Protein AF-F8B5E3-F1 (afdb_monomer)

Solvent-accessible surface area (backbone atoms only — not comparable to full-atom values): 13734 Å² total; per-residue (Å²)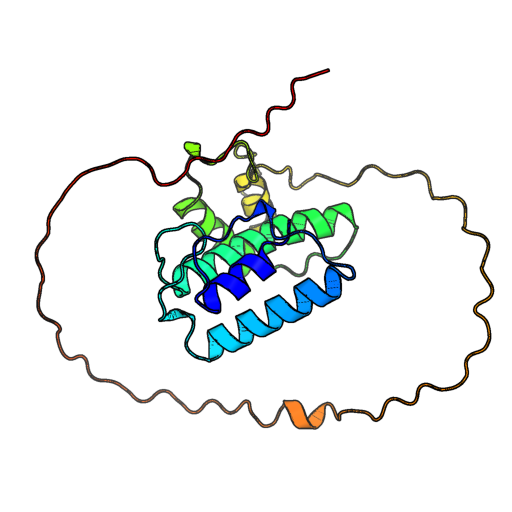: 105,37,64,56,54,50,51,35,42,12,74,71,69,46,65,81,64,60,68,83,76,31,54,70,60,100,49,50,67,62,54,46,53,52,25,50,53,49,44,54,50,38,49,76,73,53,38,43,80,39,76,28,22,66,80,61,67,71,38,54,19,47,58,52,57,53,51,50,50,36,54,47,55,53,54,46,46,54,52,19,53,65,69,73,46,84,75,92,74,48,56,64,58,24,42,50,28,35,59,51,44,68,74,69,63,49,79,91,61,45,76,63,101,27,33,66,72,38,91,66,67,94,84,53,54,38,51,41,48,29,35,6,59,43,29,39,68,68,85,66,68,58,78,86,68,75,78,73,76,79,73,78,82,74,78,80,78,77,96,78,88,85,84,82,83,80,80,66,82,75,72,76,67,74,85,70,84,78,75,83,86,80,90,80,82,91,75,88,80,84,90,79,82,92,82,82,90,85,88,90,83,89,80,80,77,85,77,78,81,91,78,79,133

pLDDT: mean 73.2, std 27.06, range [24.95, 97.94]

Mean predicted aligned error: 15.05 Å

InterPro domains:
  IPR024344 Mycothiol-dependent maleylpyruvate isomerase, metal-binding domain [PF11716] (14-79)
  IPR034660 DinB/YfiT-like putative metalloenzymes [G3DSA:1.20.120.450] (7-84)
  IPR034660 DinB/YfiT-like putative metalloenzymes [SSF109854] (24-86)

Radius of gyration: 22.53 Å; Cα contacts (8 Å, |Δi|>4): 169; chains: 1; bounding box: 73×65×47 Å

Secondary structure (DSSP, 8-state):
--HHHHHHHHHTT--S--GGG----S-HHHHHHHHHHHHHHHIIIIITSSEE-SSSS-EEHHHHHHHHHHHHHHHHHHHHHHHT------HHHHHHHHHHHHHH--GGG-SSSS-S-----TTS-HHHHHHHHTT--TT-----PPPPP--------------PPPPPTTTTSTT---PPPPPPPP-PPPP----------S--PPP------

Structure (mmCIF, N/CA/C/O backbone):
data_AF-F8B5E3-F1
#
_entry.id   AF-F8B5E3-F1
#
loop_
_atom_site.group_PDB
_atom_site.id
_atom_site.type_symbol
_atom_site.label_atom_id
_atom_site.label_alt_id
_atom_site.label_comp_id
_atom_site.label_asym_id
_atom_site.label_entity_id
_atom_site.label_seq_id
_atom_site.pdbx_PDB_ins_code
_atom_site.Cartn_x
_atom_site.Cartn_y
_atom_site.Cartn_z
_atom_site.occupancy
_atom_site.B_iso_or_equiv
_atom_site.auth_seq_id
_atom_site.auth_comp_id
_atom_site.auth_asym_id
_atom_site.auth_atom_id
_atom_site.pdbx_PDB_model_num
ATOM 1 N N . MET A 1 1 ? -3.359 10.384 -8.441 1.00 61.16 1 MET A N 1
ATOM 2 C CA . MET A 1 1 ? -2.082 9.746 -8.803 1.00 61.16 1 MET A CA 1
ATOM 3 C C . MET A 1 1 ? -2.228 8.234 -8.639 1.00 61.16 1 MET A C 1
ATOM 5 O O . MET A 1 1 ? -2.858 7.818 -7.679 1.00 61.16 1 MET A O 1
ATOM 9 N N . SER A 1 2 ? -1.728 7.426 -9.575 1.00 83.25 2 SER A N 1
ATOM 10 C CA . SER A 1 2 ? -1.944 5.979 -9.670 1.00 83.25 2 SER A CA 1
ATOM 11 C C . SER A 1 2 ? -0.611 5.229 -9.588 1.00 83.25 2 SER A C 1
ATOM 13 O O . SER A 1 2 ? -0.025 4.859 -10.608 1.00 83.25 2 SER A O 1
ATOM 15 N N . TRP A 1 3 ? -0.158 4.968 -8.361 1.00 86.25 3 TRP A N 1
ATOM 16 C CA . TRP A 1 3 ? 1.103 4.273 -8.076 1.00 86.25 3 TRP A CA 1
ATOM 17 C C . TRP A 1 3 ? 1.205 2.882 -8.707 1.00 86.25 3 TRP A C 1
ATOM 19 O O . TRP A 1 3 ? 2.248 2.536 -9.247 1.00 86.25 3 TRP A O 1
ATOM 29 N N . VAL A 1 4 ? 0.120 2.102 -8.721 1.00 90.69 4 VAL A N 1
ATOM 30 C CA . VAL A 1 4 ? 0.116 0.754 -9.324 1.00 90.69 4 VAL A CA 1
ATOM 31 C C . VAL A 1 4 ? 0.520 0.771 -10.800 1.00 90.69 4 VAL A C 1
ATOM 33 O O . VAL A 1 4 ? 1.305 -0.063 -11.238 1.00 90.69 4 VAL A O 1
ATOM 36 N N . ARG A 1 5 ? 0.056 1.773 -11.554 1.00 92.06 5 ARG A N 1
ATOM 37 C CA . ARG A 1 5 ? 0.395 1.935 -12.972 1.00 92.06 5 ARG A CA 1
ATOM 38 C C . ARG A 1 5 ? 1.828 2.411 -13.166 1.00 92.06 5 ARG A C 1
ATOM 40 O O . ARG A 1 5 ? 2.442 2.056 -14.164 1.00 92.06 5 ARG A O 1
ATOM 47 N N . LEU A 1 6 ? 2.357 3.200 -12.230 1.00 91.75 6 LEU A N 1
ATOM 48 C CA . LEU A 1 6 ? 3.766 3.581 -12.237 1.00 91.75 6 LEU A CA 1
ATOM 49 C C . LEU A 1 6 ? 4.665 2.367 -11.995 1.00 91.75 6 LEU A C 1
ATOM 51 O O . LEU A 1 6 ? 5.653 2.198 -12.703 1.00 91.75 6 LEU A O 1
ATOM 55 N N . PHE A 1 7 ? 4.318 1.506 -11.038 1.00 93.62 7 PHE A N 1
ATOM 56 C CA . PHE A 1 7 ? 5.073 0.280 -10.795 1.00 93.62 7 PHE A CA 1
ATOM 57 C C . PHE A 1 7 ? 5.026 -0.658 -11.995 1.00 93.62 7 PHE A C 1
ATOM 59 O O . PHE A 1 7 ? 6.080 -1.083 -12.457 1.00 93.62 7 PHE A O 1
ATOM 66 N N . ASP A 1 8 ? 3.839 -0.929 -12.540 1.00 94.81 8 ASP A N 1
ATOM 67 C CA . ASP A 1 8 ? 3.688 -1.806 -13.709 1.00 94.81 8 ASP A CA 1
ATOM 68 C C . ASP A 1 8 ? 4.525 -1.302 -14.895 1.00 94.81 8 ASP A C 1
ATOM 70 O O . ASP A 1 8 ? 5.329 -2.034 -15.465 1.00 94.81 8 ASP A O 1
ATOM 74 N N . ALA A 1 9 ? 4.459 0.002 -15.154 1.00 93.50 9 ALA A N 1
ATOM 75 C CA . ALA A 1 9 ? 5.299 0.684 -16.125 1.00 93.50 9 ALA A CA 1
ATOM 76 C C . ALA A 1 9 ? 6.808 0.546 -15.882 1.00 93.50 9 ALA A C 1
ATOM 78 O O . ALA A 1 9 ? 7.579 0.433 -16.834 1.00 93.50 9 ALA A O 1
ATOM 79 N N . ALA A 1 10 ? 7.254 0.603 -14.630 1.00 94.00 10 ALA A N 1
ATOM 80 C CA . ALA A 1 10 ? 8.661 0.420 -14.304 1.00 94.00 10 ALA A CA 1
ATOM 81 C C . ALA A 1 10 ? 9.096 -1.031 -14.579 1.00 94.00 10 ALA A C 1
ATOM 83 O O . ALA A 1 10 ? 10.167 -1.260 -15.138 1.00 94.00 10 ALA A O 1
ATOM 84 N N . PHE A 1 11 ? 8.242 -2.011 -14.265 1.00 95.12 11 PHE A N 1
ATOM 85 C CA . PHE A 1 11 ? 8.467 -3.425 -14.586 1.00 95.12 11 PHE A CA 1
ATOM 86 C C . PHE A 1 11 ? 8.333 -3.754 -16.086 1.00 95.12 11 PHE A C 1
ATOM 88 O O . PHE A 1 11 ? 8.793 -4.807 -16.528 1.00 95.12 11 PHE A O 1
ATOM 95 N N . GLU A 1 12 ? 7.758 -2.860 -16.889 1.00 93.38 12 GLU A N 1
ATOM 96 C CA . GLU A 1 12 ? 7.859 -2.874 -18.357 1.00 93.38 12 GLU A CA 1
ATOM 97 C C . GLU A 1 12 ? 9.217 -2.374 -18.873 1.00 93.38 12 GLU A C 1
ATOM 99 O O . GLU A 1 12 ? 9.466 -2.397 -20.077 1.00 93.38 12 GLU A O 1
ATOM 104 N N . GLY A 1 13 ? 10.101 -1.920 -17.982 1.00 91.00 13 GLY A N 1
ATOM 105 C CA . GLY A 1 13 ? 11.406 -1.365 -18.330 1.00 91.00 13 GLY A CA 1
ATOM 106 C C . GLY A 1 13 ? 11.366 0.118 -18.697 1.00 91.00 13 GLY A C 1
ATOM 107 O O . GLY A 1 13 ? 12.368 0.651 -19.177 1.00 91.00 13 GLY A O 1
ATOM 108 N N . ARG A 1 14 ? 10.238 0.814 -18.481 1.00 90.69 14 ARG A N 1
ATOM 109 C CA . ARG A 1 14 ? 10.176 2.265 -18.696 1.00 90.69 14 ARG A CA 1
ATOM 110 C C . ARG A 1 14 ? 10.990 2.984 -17.621 1.00 90.69 14 ARG A C 1
ATOM 112 O O . ARG A 1 14 ? 10.949 2.626 -16.447 1.00 90.69 14 ARG A O 1
ATOM 119 N N . THR A 1 15 ? 11.709 4.025 -18.026 1.00 88.38 15 THR A N 1
ATOM 120 C CA . TH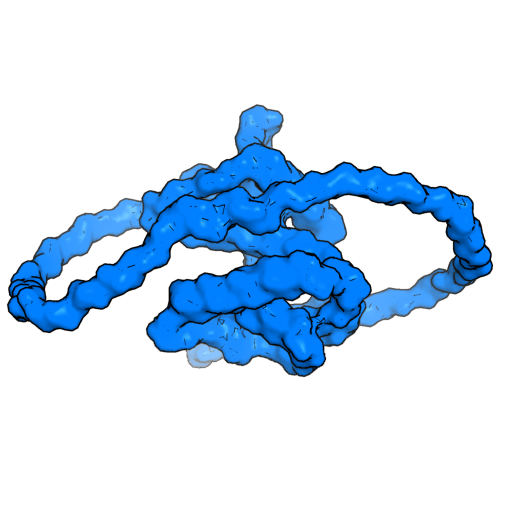R A 1 15 ? 12.561 4.848 -17.156 1.00 88.38 15 THR A CA 1
ATOM 121 C C . THR A 1 15 ? 12.168 6.322 -17.262 1.00 88.38 15 THR A C 1
ATOM 123 O O . THR A 1 15 ? 11.381 6.696 -18.130 1.00 88.38 15 THR A O 1
ATOM 126 N N . GLY A 1 16 ? 12.671 7.166 -16.352 1.00 84.31 16 GLY A N 1
ATOM 127 C CA . GLY A 1 16 ? 12.335 8.598 -16.340 1.00 84.31 16 GLY A CA 1
ATOM 128 C C . GLY A 1 16 ? 10.853 8.874 -16.062 1.00 84.31 16 GLY A C 1
ATOM 129 O O . GLY A 1 16 ? 10.302 9.850 -16.562 1.00 84.31 16 GLY A O 1
ATOM 130 N N . LEU A 1 17 ? 10.199 7.986 -15.308 1.00 87.31 17 LEU A N 1
ATOM 131 C CA . LEU A 1 17 ? 8.785 8.097 -14.977 1.00 87.31 17 LEU A CA 1
ATOM 132 C C . LEU A 1 17 ? 8.557 9.280 -14.030 1.00 87.31 17 LEU A C 1
ATOM 134 O O . LEU A 1 17 ? 9.141 9.328 -12.950 1.00 87.31 17 LEU A O 1
ATOM 138 N N . ASP A 1 18 ? 7.679 10.202 -14.423 1.00 86.75 18 ASP A N 1
ATOM 139 C CA . ASP A 1 18 ? 7.161 11.241 -13.535 1.00 86.75 18 ASP A CA 1
ATOM 140 C C . ASP A 1 18 ? 5.865 10.739 -12.873 1.00 86.75 18 ASP A C 1
ATOM 142 O O . ASP A 1 18 ? 4.859 10.547 -13.571 1.00 86.75 18 ASP A O 1
ATOM 146 N N . PRO A 1 19 ? 5.847 10.538 -11.543 1.00 82.94 19 PRO A N 1
ATOM 147 C CA . PRO A 1 19 ? 4.665 10.078 -10.830 1.00 82.94 19 PRO A CA 1
ATOM 148 C C . PRO A 1 19 ? 3.432 10.976 -11.013 1.00 82.94 19 PRO A C 1
ATOM 150 O O . PRO A 1 19 ? 2.308 10.464 -11.045 1.00 82.94 19 PRO A O 1
ATOM 153 N N . ALA A 1 20 ? 3.618 12.283 -11.232 1.00 84.88 20 ALA A N 1
ATOM 154 C CA . ALA A 1 20 ? 2.521 13.221 -11.468 1.00 84.88 20 ALA A CA 1
ATOM 155 C C . ALA A 1 20 ? 1.752 12.932 -12.771 1.00 84.88 20 ALA A C 1
ATOM 157 O O . ALA A 1 20 ? 0.570 13.262 -12.876 1.00 84.88 20 ALA A O 1
ATOM 158 N N . THR A 1 21 ? 2.379 12.257 -13.741 1.00 86.62 21 THR A N 1
ATOM 159 C CA . THR A 1 21 ? 1.746 11.904 -15.025 1.00 86.62 21 THR A CA 1
ATOM 160 C C . THR A 1 21 ? 0.792 10.712 -14.925 1.00 86.62 21 THR A C 1
ATOM 162 O O . THR A 1 21 ? -0.043 10.501 -15.807 1.00 86.62 21 THR A O 1
ATOM 165 N N . PHE A 1 22 ? 0.847 9.946 -13.832 1.00 84.00 22 PHE A N 1
ATOM 166 C CA . PHE A 1 22 ? -0.042 8.810 -13.599 1.00 84.00 22 PHE A CA 1
ATOM 167 C C . PHE A 1 22 ? -1.330 9.271 -12.911 1.00 84.00 22 PHE A C 1
ATOM 169 O O . PHE A 1 22 ? -1.570 8.988 -11.740 1.00 84.00 22 PHE A O 1
ATOM 176 N N . GLY A 1 23 ? -2.178 10.005 -13.629 1.00 81.06 23 GLY A N 1
ATOM 177 C CA . GLY A 1 23 ? -3.528 10.350 -13.174 1.00 81.06 23 GLY A CA 1
ATOM 178 C C . GLY A 1 23 ? -4.491 9.148 -13.168 1.00 81.06 23 GLY A C 1
ATOM 179 O O . GLY A 1 23 ? -4.198 8.123 -13.791 1.00 81.06 23 GLY A O 1
ATOM 180 N N . PRO A 1 24 ? -5.637 9.248 -12.465 1.00 81.12 24 PRO A N 1
ATOM 181 C CA . PRO A 1 24 ? -6.734 8.300 -12.652 1.00 81.12 24 PRO A CA 1
ATOM 182 C C . PRO A 1 24 ? -7.234 8.367 -14.103 1.00 81.12 24 PRO A C 1
ATOM 184 O O . PRO A 1 24 ? -7.441 9.461 -14.630 1.00 81.12 24 PRO A O 1
ATOM 187 N N . GLY A 1 25 ? -7.396 7.213 -14.755 1.00 84.06 25 GLY A N 1
ATOM 188 C CA . GLY A 1 25 ? -8.050 7.128 -16.058 1.00 84.06 25 GLY A CA 1
ATOM 189 C C . GLY A 1 25 ? -9.577 7.253 -15.952 1.00 84.06 25 GLY A C 1
ATOM 190 O O . GLY A 1 25 ? -10.105 7.558 -14.880 1.00 84.06 25 GLY A O 1
ATOM 191 N N . PRO A 1 26 ? -10.311 7.020 -17.056 1.00 89.56 26 PRO A N 1
ATOM 192 C CA . PRO A 1 26 ? -11.775 7.094 -17.066 1.00 89.56 26 PRO A CA 1
ATOM 193 C C . PRO A 1 26 ? -12.436 6.023 -16.183 1.00 89.56 26 PRO A C 1
ATOM 195 O O . PRO A 1 26 ? -13.552 6.236 -15.717 1.00 89.56 26 PRO A O 1
ATOM 198 N N . ASP A 1 27 ? -11.746 4.906 -15.934 1.00 93.38 27 ASP A N 1
ATOM 199 C CA . ASP A 1 27 ? -12.151 3.865 -14.988 1.00 93.38 27 ASP A CA 1
ATOM 200 C C . ASP A 1 27 ? -10.966 3.491 -14.075 1.00 93.38 27 ASP A C 1
ATOM 202 O O . ASP A 1 27 ? -10.195 2.576 -14.377 1.00 93.38 27 ASP A O 1
ATOM 206 N N . PRO A 1 28 ? -10.789 4.203 -12.947 1.00 90.06 28 PRO A N 1
ATOM 207 C CA . PRO A 1 28 ? -9.661 3.979 -12.044 1.00 90.06 28 PRO A CA 1
ATOM 208 C C . PRO A 1 28 ? -9.648 2.585 -11.406 1.00 90.06 28 PRO A C 1
ATOM 210 O O . PRO A 1 28 ? -8.580 2.085 -11.053 1.00 90.06 28 PRO A O 1
ATOM 213 N N . ALA A 1 29 ? -10.818 1.960 -11.242 1.00 90.19 29 ALA A N 1
ATOM 214 C CA . ALA A 1 29 ? -10.925 0.633 -10.649 1.00 90.19 29 ALA A CA 1
ATOM 215 C C . ALA A 1 29 ? -10.454 -0.443 -11.636 1.00 90.19 29 ALA A C 1
ATOM 217 O O . ALA A 1 29 ? -9.648 -1.301 -11.269 1.00 90.19 29 ALA A O 1
ATOM 218 N N . ALA A 1 30 ? -10.898 -0.365 -12.895 1.00 93.00 30 ALA A N 1
ATOM 219 C CA . ALA A 1 30 ? -10.426 -1.258 -13.949 1.00 93.00 30 ALA A CA 1
ATOM 220 C C . ALA A 1 30 ? -8.924 -1.075 -14.218 1.00 93.00 30 ALA A C 1
ATOM 222 O O . ALA A 1 30 ? -8.194 -2.063 -14.313 1.00 93.00 30 ALA A O 1
ATOM 223 N N . ASP A 1 31 ? -8.451 0.174 -14.261 1.00 92.19 31 ASP A N 1
ATOM 224 C CA . ASP A 1 31 ? -7.034 0.508 -14.422 1.00 92.19 31 ASP A CA 1
ATOM 225 C C . ASP A 1 31 ? -6.170 -0.106 -13.311 1.00 92.19 31 ASP A C 1
ATOM 227 O O . ASP A 1 31 ? -5.112 -0.685 -13.580 1.00 92.19 31 ASP A O 1
ATOM 231 N N . PHE A 1 32 ? -6.625 -0.003 -12.056 1.00 91.50 32 PHE A N 1
ATOM 232 C CA . PHE A 1 32 ? -5.942 -0.606 -10.917 1.00 91.50 32 PHE A CA 1
ATOM 233 C C . PHE A 1 32 ? -5.901 -2.131 -11.037 1.00 91.50 32 PHE A C 1
ATOM 235 O O . PHE A 1 32 ? -4.832 -2.726 -10.901 1.00 91.50 32 PHE A O 1
ATOM 242 N N . ALA A 1 33 ? -7.043 -2.764 -11.323 1.00 93.75 33 ALA A N 1
ATOM 243 C CA . ALA A 1 33 ? -7.143 -4.217 -11.432 1.00 93.75 33 ALA A CA 1
ATOM 244 C C . ALA A 1 33 ? -6.247 -4.775 -12.550 1.00 93.75 33 ALA A C 1
ATOM 246 O O . ALA A 1 33 ? -5.560 -5.778 -12.350 1.00 93.75 33 ALA A O 1
ATOM 247 N N . ALA A 1 34 ? -6.205 -4.103 -13.703 1.00 95.19 34 ALA A N 1
ATOM 248 C CA . ALA A 1 34 ? -5.364 -4.495 -14.829 1.00 95.19 34 ALA A CA 1
ATOM 249 C C . ALA A 1 34 ? -3.868 -4.418 -14.485 1.00 95.19 34 ALA A C 1
ATOM 251 O O . ALA A 1 34 ? -3.139 -5.394 -14.695 1.00 95.19 34 ALA A O 1
ATOM 252 N N . ALA A 1 35 ? -3.425 -3.296 -13.909 1.00 94.75 35 ALA A N 1
ATOM 253 C CA . ALA A 1 35 ? -2.030 -3.100 -13.523 1.00 94.75 35 ALA A CA 1
ATOM 254 C C . ALA A 1 35 ? -1.610 -4.059 -12.394 1.00 94.75 35 ALA A C 1
ATOM 256 O O . ALA A 1 35 ? -0.553 -4.682 -12.470 1.00 94.75 35 ALA A O 1
ATOM 257 N N . ALA A 1 36 ? -2.463 -4.269 -11.385 1.00 95.00 36 ALA A N 1
ATOM 258 C CA . ALA A 1 36 ? -2.207 -5.233 -10.315 1.00 95.00 36 ALA A CA 1
ATOM 259 C C . ALA A 1 36 ? -2.077 -6.668 -10.855 1.00 95.00 36 ALA A C 1
ATOM 261 O O . ALA A 1 36 ? -1.143 -7.386 -10.496 1.00 95.00 36 ALA A O 1
ATOM 262 N N . ALA A 1 37 ? -2.964 -7.081 -11.767 1.00 97.12 37 ALA A N 1
ATOM 263 C CA . ALA A 1 37 ? -2.882 -8.396 -12.398 1.00 97.12 37 ALA A CA 1
ATOM 264 C C . ALA A 1 37 ? -1.605 -8.558 -13.2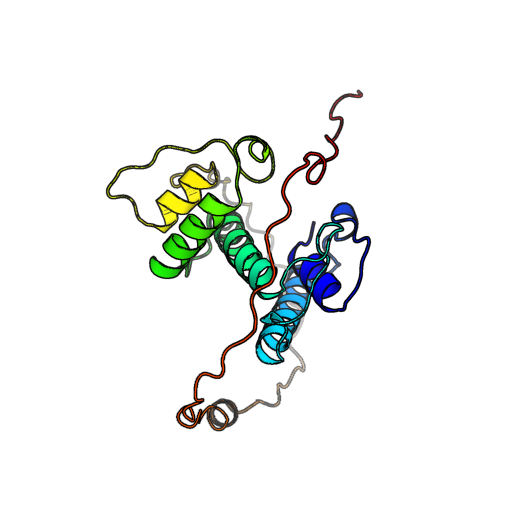41 1.00 97.12 37 ALA A C 1
ATOM 266 O O . ALA A 1 37 ? -1.009 -9.635 -13.249 1.00 97.12 37 ALA A O 1
ATOM 267 N N . SER A 1 38 ? -1.173 -7.499 -13.933 1.00 97.38 38 SER A N 1
ATOM 268 C CA . SER A 1 38 ? 0.096 -7.469 -14.668 1.00 97.38 38 SER A CA 1
ATOM 269 C C . SER A 1 38 ? 1.296 -7.660 -13.741 1.00 97.38 38 SER A C 1
ATOM 271 O O . SER A 1 38 ? 2.095 -8.571 -13.953 1.00 97.38 38 SER A O 1
ATOM 273 N N . LEU A 1 39 ? 1.365 -6.896 -12.653 1.00 96.81 39 LEU A N 1
ATOM 274 C CA . LEU A 1 39 ? 2.421 -6.997 -11.643 1.00 96.81 39 LEU A CA 1
ATOM 275 C C . LEU A 1 39 ? 2.501 -8.394 -11.010 1.00 96.81 39 LEU A C 1
ATOM 277 O O . LEU A 1 39 ? 3.591 -8.936 -10.852 1.00 96.81 39 LEU A O 1
ATOM 281 N N . VAL A 1 40 ? 1.359 -9.018 -10.705 1.00 96.88 40 VAL A N 1
ATOM 282 C CA . VAL A 1 40 ? 1.326 -10.392 -10.173 1.00 96.88 40 VAL A CA 1
ATOM 283 C C . VAL A 1 40 ? 1.850 -11.410 -11.188 1.00 96.88 40 VAL A C 1
ATOM 285 O O . VAL A 1 40 ? 2.577 -12.325 -10.802 1.00 96.88 40 VAL A O 1
ATOM 288 N N . ARG A 1 41 ? 1.510 -11.271 -12.478 1.00 97.94 41 ARG A N 1
ATOM 289 C CA . ARG A 1 41 ? 2.080 -12.131 -13.530 1.00 97.94 41 ARG A CA 1
ATOM 290 C C . ARG A 1 41 ? 3.594 -11.958 -13.609 1.00 97.94 41 ARG A C 1
ATOM 292 O O . ARG A 1 41 ? 4.317 -12.936 -13.497 1.00 97.94 41 ARG A O 1
ATOM 299 N N . ARG A 1 42 ? 4.077 -10.715 -13.660 1.00 96.88 42 ARG A N 1
ATOM 300 C CA . ARG A 1 42 ? 5.516 -10.418 -13.712 1.00 96.88 42 ARG A CA 1
ATOM 301 C C . ARG A 1 42 ? 6.274 -10.951 -12.503 1.00 96.88 42 ARG A C 1
ATOM 303 O O . ARG A 1 42 ? 7.386 -11.426 -12.672 1.00 96.88 42 ARG A O 1
ATOM 310 N N . TRP A 1 43 ? 5.694 -10.908 -11.303 1.00 96.38 43 TRP A N 1
ATOM 311 C CA . TRP A 1 43 ? 6.295 -11.542 -10.125 1.00 96.38 43 TRP A CA 1
ATOM 312 C C . TRP A 1 43 ? 6.525 -13.039 -10.359 1.00 96.38 43 TRP A C 1
ATOM 314 O O . TRP A 1 43 ? 7.622 -13.533 -10.118 1.00 96.38 43 TRP A O 1
ATOM 324 N N . ARG A 1 44 ? 5.503 -13.745 -10.859 1.00 97.25 44 ARG A N 1
ATOM 325 C CA . ARG A 1 44 ? 5.579 -15.184 -11.163 1.00 97.25 44 ARG A CA 1
ATOM 326 C C . ARG A 1 44 ? 6.584 -15.491 -12.273 1.00 97.25 44 ARG A C 1
ATOM 328 O O . ARG A 1 44 ? 7.241 -16.523 -12.211 1.00 97.25 44 ARG A O 1
ATOM 335 N N . ASP A 1 45 ? 6.747 -14.569 -13.215 1.00 96.50 45 ASP A N 1
ATOM 336 C CA . ASP A 1 45 ? 7.641 -14.701 -14.368 1.00 96.50 45 ASP A CA 1
ATOM 337 C C . ASP A 1 45 ? 9.083 -14.214 -14.088 1.00 96.50 45 ASP A C 1
ATOM 339 O O . ASP A 1 45 ? 9.833 -13.917 -15.017 1.00 96.50 45 ASP A O 1
ATOM 343 N N . GLY A 1 46 ? 9.495 -14.109 -12.818 1.00 96.25 46 GLY A N 1
ATOM 344 C CA . GLY A 1 46 ? 10.872 -13.748 -12.446 1.00 96.25 46 GLY A CA 1
ATOM 345 C C . GLY A 1 46 ? 11.140 -12.240 -12.353 1.00 96.25 46 GLY A C 1
ATOM 346 O O . GLY A 1 46 ? 12.261 -11.758 -12.526 1.00 96.25 46 GLY A O 1
ATOM 347 N N . GLY A 1 47 ? 10.101 -11.444 -12.101 1.00 95.44 47 GLY A N 1
ATOM 348 C CA . GLY A 1 47 ? 10.233 -10.003 -11.904 1.00 95.44 47 GLY A CA 1
ATOM 349 C C . GLY A 1 47 ? 10.968 -9.627 -10.613 1.00 95.44 47 GLY A C 1
ATOM 350 O O . GLY A 1 47 ? 11.354 -8.473 -10.451 1.00 95.44 47 GLY A O 1
ATOM 351 N N . ALA A 1 48 ? 11.160 -10.550 -9.668 1.00 95.88 48 ALA A N 1
ATOM 352 C CA . ALA A 1 48 ? 11.893 -10.267 -8.436 1.00 95.88 48 ALA A CA 1
ATOM 353 C C . ALA A 1 48 ? 13.409 -10.124 -8.689 1.00 95.88 48 ALA A C 1
ATOM 355 O O . ALA A 1 48 ? 14.099 -9.398 -7.967 1.00 95.88 48 ALA A O 1
ATOM 356 N N . GLU A 1 49 ? 13.902 -10.781 -9.736 1.00 95.94 49 GLU A N 1
ATOM 357 C CA . GLU A 1 49 ? 15.305 -10.929 -10.106 1.00 95.94 49 GLU A CA 1
ATOM 358 C C . GLU A 1 49 ? 15.805 -9.802 -11.021 1.00 95.94 49 GLU A C 1
ATOM 360 O O . GLU A 1 49 ? 17.014 -9.637 -11.197 1.00 95.94 49 GLU A O 1
ATOM 365 N N . VAL A 1 50 ? 14.900 -9.006 -11.597 1.00 93.81 50 VAL A N 1
ATOM 366 C CA . VAL A 1 50 ? 15.253 -7.923 -12.526 1.00 93.81 50 VAL A CA 1
ATOM 367 C C . VAL A 1 50 ? 15.492 -6.602 -11.796 1.00 93.81 50 VAL A C 1
ATOM 369 O O . VAL A 1 50 ? 14.949 -6.358 -10.720 1.00 93.81 50 VAL A O 1
ATOM 372 N N . ALA A 1 51 ? 16.296 -5.717 -12.386 1.00 94.25 51 ALA A N 1
ATOM 373 C CA . ALA A 1 51 ? 16.452 -4.349 -11.898 1.00 94.25 51 ALA A CA 1
ATOM 374 C C . ALA A 1 51 ? 15.353 -3.441 -12.475 1.00 94.25 51 ALA A C 1
ATOM 376 O O . ALA A 1 51 ? 15.054 -3.505 -13.666 1.00 94.25 51 ALA A O 1
ATOM 377 N N . VAL A 1 52 ? 14.770 -2.583 -11.635 1.00 94.12 52 VAL A N 1
ATOM 378 C CA . VAL A 1 52 ? 13.597 -1.758 -11.957 1.00 94.12 52 VAL A CA 1
ATOM 379 C C . VAL A 1 52 ? 13.825 -0.314 -11.527 1.00 94.12 52 VAL A C 1
ATOM 381 O O . VAL A 1 52 ? 14.211 -0.052 -10.390 1.00 94.12 52 VAL A O 1
ATOM 384 N N . SER A 1 53 ? 13.547 0.637 -12.416 1.00 90.19 53 SER A N 1
ATOM 385 C CA . SER A 1 53 ? 13.707 2.072 -12.153 1.00 90.19 53 SER A CA 1
ATOM 386 C C . SER A 1 53 ? 12.362 2.739 -11.869 1.00 90.19 53 SER A C 1
ATOM 388 O O . SER A 1 53 ? 11.673 3.177 -12.784 1.00 90.19 53 SER A O 1
ATOM 390 N N . VAL A 1 54 ? 12.004 2.854 -10.588 1.00 82.69 54 VAL A N 1
ATOM 391 C CA . VAL A 1 54 ? 10.767 3.529 -10.140 1.00 82.69 54 VAL A CA 1
ATOM 392 C C . VAL A 1 54 ? 10.974 5.042 -9.986 1.00 82.69 54 VAL A C 1
ATOM 394 O O . VAL A 1 54 ? 10.136 5.825 -10.418 1.00 82.69 54 VAL A O 1
ATOM 397 N N . THR A 1 55 ? 12.101 5.460 -9.398 1.00 71.88 55 THR A N 1
ATOM 398 C CA . THR A 1 55 ? 12.407 6.867 -9.057 1.00 71.88 55 THR A CA 1
ATOM 399 C C . THR A 1 55 ? 13.780 7.309 -9.577 1.00 71.88 55 THR A C 1
ATOM 401 O O . THR A 1 55 ? 14.514 8.052 -8.929 1.00 71.88 55 THR A O 1
ATOM 404 N N . GLY A 1 56 ? 14.151 6.831 -10.768 1.00 77.19 56 GLY A N 1
ATOM 405 C CA . GLY A 1 56 ? 15.433 7.123 -11.413 1.00 77.19 56 GLY A CA 1
ATOM 406 C C . GLY A 1 56 ? 16.377 5.925 -11.366 1.00 77.19 56 GLY A C 1
ATOM 407 O O . GLY A 1 56 ? 16.429 5.147 -12.322 1.00 77.19 56 GLY A O 1
ATOM 408 N N . SER A 1 57 ? 17.110 5.759 -10.265 1.00 82.06 57 SER A N 1
ATOM 409 C CA . SER A 1 57 ? 18.106 4.686 -10.139 1.00 82.06 57 SER A CA 1
ATOM 410 C C . SER A 1 57 ? 17.467 3.289 -10.120 1.00 82.06 57 SER A C 1
ATOM 412 O O . SER A 1 57 ? 16.429 3.112 -9.476 1.00 82.06 57 SER A O 1
ATOM 414 N N . PRO A 1 58 ? 18.082 2.284 -10.775 1.00 89.25 58 PRO A N 1
ATOM 415 C CA . PRO A 1 58 ? 17.600 0.909 -10.715 1.00 89.25 58 PRO A CA 1
ATOM 416 C C . PRO A 1 58 ? 17.651 0.345 -9.290 1.00 89.25 58 PRO A C 1
ATOM 418 O O . PRO A 1 58 ? 18.658 0.472 -8.591 1.00 89.25 58 PRO A O 1
ATOM 421 N N . LEU A 1 59 ? 16.572 -0.315 -8.883 1.00 91.31 59 LEU A N 1
ATOM 422 C CA . LEU A 1 59 ? 16.428 -1.049 -7.628 1.00 91.31 59 LEU A CA 1
ATOM 423 C C . LEU A 1 59 ? 16.182 -2.535 -7.926 1.00 91.31 59 LEU A C 1
ATOM 425 O O . LEU A 1 59 ? 15.591 -2.848 -8.960 1.00 91.31 59 LEU A O 1
ATOM 429 N N . PRO A 1 60 ? 16.577 -3.467 -7.040 1.00 94.06 60 PRO A N 1
ATOM 430 C CA . PRO A 1 60 ? 16.181 -4.867 -7.181 1.00 94.06 60 PRO A CA 1
ATOM 431 C C . PRO A 1 60 ? 14.651 -5.000 -7.217 1.00 94.06 60 PRO A C 1
ATOM 433 O O . PRO A 1 60 ? 13.968 -4.447 -6.353 1.00 94.06 60 PRO A O 1
ATOM 436 N N . GLY A 1 61 ? 14.102 -5.753 -8.169 1.00 94.94 61 GLY A N 1
ATOM 437 C CA . GLY A 1 61 ? 12.658 -5.934 -8.338 1.00 94.94 61 GLY A CA 1
ATOM 438 C C . GLY A 1 61 ? 11.994 -6.470 -7.073 1.00 94.94 61 GLY A C 1
ATOM 439 O O . GLY A 1 61 ? 10.974 -5.941 -6.637 1.00 94.94 61 GLY A O 1
ATOM 440 N N . ALA A 1 62 ? 12.642 -7.420 -6.391 1.00 94.19 62 ALA A N 1
ATOM 441 C CA . ALA A 1 62 ? 12.214 -7.915 -5.085 1.00 94.19 62 ALA A CA 1
ATOM 442 C C . ALA A 1 62 ? 12.009 -6.789 -4.057 1.00 94.19 62 ALA A C 1
ATOM 444 O O . ALA A 1 62 ? 11.062 -6.828 -3.278 1.00 94.19 62 ALA A O 1
ATOM 445 N N . PHE A 1 63 ? 12.863 -5.763 -4.052 1.00 91.62 63 PHE A N 1
ATOM 446 C CA . PHE A 1 63 ? 12.697 -4.614 -3.164 1.00 91.62 63 PHE A CA 1
ATOM 447 C C . PHE A 1 63 ? 11.478 -3.766 -3.556 1.00 91.62 63 PHE A C 1
ATOM 449 O O . PHE A 1 63 ? 10.711 -3.367 -2.681 1.00 91.62 63 PHE A O 1
ATOM 456 N N . VAL A 1 64 ? 11.253 -3.550 -4.855 1.00 93.00 64 VAL A N 1
ATOM 457 C CA . VAL A 1 64 ? 10.088 -2.803 -5.359 1.00 93.00 64 VAL A CA 1
ATOM 458 C C . VAL A 1 64 ? 8.776 -3.512 -5.007 1.00 93.00 64 VAL A C 1
ATOM 460 O O . VAL A 1 64 ? 7.872 -2.874 -4.475 1.00 93.00 64 VAL A O 1
ATOM 463 N N . TYR A 1 65 ? 8.685 -4.831 -5.199 1.00 94.12 65 TYR A N 1
ATOM 464 C CA . TYR A 1 65 ? 7.498 -5.600 -4.801 1.00 94.12 65 TYR A CA 1
ATOM 465 C C . TYR A 1 65 ? 7.219 -5.526 -3.303 1.00 94.12 65 TYR A C 1
ATOM 467 O O . TYR A 1 65 ? 6.069 -5.394 -2.890 1.00 94.12 65 TYR A O 1
ATOM 475 N N . ARG A 1 66 ? 8.266 -5.566 -2.474 1.00 91.31 66 ARG A N 1
ATOM 476 C CA . ARG A 1 66 ? 8.110 -5.380 -1.030 1.00 91.31 66 ARG A CA 1
ATOM 477 C C . ARG A 1 66 ? 7.543 -4.001 -0.726 1.00 91.31 66 ARG A C 1
ATOM 479 O O . ARG A 1 66 ? 6.574 -3.911 0.019 1.00 91.31 66 ARG A O 1
ATOM 486 N N . MET A 1 67 ? 8.098 -2.949 -1.328 1.00 88.12 67 MET A N 1
ATOM 487 C CA . MET A 1 67 ? 7.614 -1.577 -1.149 1.00 88.12 67 MET A CA 1
ATOM 488 C C . MET A 1 67 ? 6.118 -1.461 -1.473 1.00 88.12 67 MET A C 1
ATOM 490 O O . MET A 1 67 ? 5.369 -0.902 -0.677 1.00 88.12 67 MET A O 1
ATOM 494 N N . MET A 1 68 ? 5.665 -2.090 -2.562 1.00 90.56 68 MET A N 1
ATOM 495 C CA . MET A 1 68 ? 4.249 -2.120 -2.945 1.00 90.56 68 MET A CA 1
ATOM 496 C C . MET A 1 68 ? 3.336 -2.715 -1.862 1.00 90.56 68 MET A C 1
ATOM 498 O O . MET A 1 68 ? 2.212 -2.249 -1.702 1.00 90.56 68 MET A O 1
ATOM 502 N N . ILE A 1 69 ? 3.799 -3.702 -1.085 1.00 90.38 69 ILE A N 1
ATOM 503 C CA . ILE A 1 69 ? 3.020 -4.259 0.036 1.00 90.38 69 ILE A CA 1
ATOM 504 C C . ILE A 1 69 ? 2.755 -3.177 1.091 1.00 90.38 69 ILE A C 1
ATOM 506 O O . ILE A 1 69 ? 1.622 -3.035 1.545 1.00 90.38 69 ILE A O 1
ATOM 510 N N . GLY A 1 70 ? 3.777 -2.395 1.459 1.00 89.12 70 GLY A N 1
ATOM 511 C CA . GLY A 1 70 ? 3.629 -1.290 2.412 1.00 89.12 70 GLY A CA 1
ATOM 512 C C . GLY A 1 70 ? 2.662 -0.217 1.909 1.00 89.12 70 GLY A C 1
ATOM 513 O O . GLY A 1 70 ? 1.733 0.157 2.625 1.00 89.12 70 GLY A O 1
ATOM 514 N N . GLU A 1 71 ? 2.834 0.203 0.653 1.00 89.31 71 GLU A N 1
ATOM 515 C CA . GLU A 1 71 ? 1.963 1.178 -0.017 1.00 89.31 71 GLU A CA 1
ATOM 516 C C . GLU A 1 71 ? 0.493 0.727 -0.019 1.00 89.31 71 GLU A C 1
ATOM 518 O O . GLU A 1 71 ? -0.397 1.493 0.347 1.00 89.31 71 GLU A O 1
ATOM 523 N N . TYR A 1 72 ? 0.211 -0.527 -0.387 1.00 90.50 72 TYR A N 1
ATOM 524 C CA . TYR A 1 72 ? -1.169 -1.005 -0.502 1.00 90.50 72 TYR A CA 1
ATOM 525 C C . TYR A 1 72 ? -1.842 -1.305 0.828 1.00 90.50 72 TYR A C 1
ATOM 527 O O . TYR A 1 72 ? -3.053 -1.127 0.920 1.00 90.50 72 TYR A O 1
ATOM 535 N N . LEU A 1 73 ? -1.110 -1.730 1.858 1.00 94.12 73 LEU A N 1
ATOM 536 C CA . LEU A 1 73 ? -1.721 -1.922 3.173 1.00 94.12 73 LEU A CA 1
ATOM 537 C C . LEU A 1 73 ? -2.117 -0.582 3.798 1.00 94.12 73 LEU A C 1
ATOM 539 O O . LEU A 1 73 ? -3.241 -0.441 4.271 1.00 94.12 73 LEU A O 1
ATOM 543 N N . VAL A 1 74 ? -1.227 0.412 3.753 1.00 94.44 74 VAL A N 1
ATOM 544 C CA . VAL A 1 74 ? -1.496 1.732 4.339 1.00 94.44 74 VAL A CA 1
ATOM 545 C C . VAL A 1 74 ? -2.573 2.475 3.543 1.00 94.44 74 VAL A C 1
ATOM 547 O O . VAL A 1 74 ? -3.560 2.926 4.116 1.00 94.44 74 VAL A O 1
ATOM 550 N N . HIS A 1 75 ? -2.450 2.552 2.217 1.00 92.00 75 HIS A N 1
ATOM 551 C CA . HIS A 1 75 ? -3.436 3.266 1.399 1.00 92.00 75 HIS A CA 1
ATOM 552 C C . HIS A 1 75 ? -4.734 2.484 1.190 1.00 92.00 75 HIS A C 1
ATOM 554 O O . HIS A 1 75 ? -5.798 3.076 1.009 1.00 92.00 75 HIS A O 1
ATOM 560 N N . GLY A 1 76 ? -4.677 1.155 1.245 1.00 92.69 76 GLY A N 1
ATOM 561 C CA . GLY A 1 76 ? -5.869 0.318 1.295 1.00 92.69 76 GLY A CA 1
ATOM 562 C C . GLY A 1 76 ? -6.642 0.517 2.598 1.00 92.69 76 GLY A C 1
ATOM 563 O O . GLY A 1 76 ? -7.869 0.561 2.558 1.00 92.69 76 GLY A O 1
ATOM 564 N N . TRP A 1 77 ? -5.946 0.716 3.725 1.00 95.88 77 TRP A N 1
ATOM 565 C CA . TRP A 1 77 ? -6.577 1.122 4.981 1.00 95.88 77 TRP A CA 1
ATOM 566 C C . TRP A 1 77 ? -7.242 2.496 4.855 1.00 95.88 77 TRP A C 1
ATOM 568 O O . TRP A 1 77 ? -8.425 2.607 5.172 1.00 95.88 77 TRP A O 1
ATOM 578 N N . ASP A 1 78 ? -6.545 3.496 4.293 1.00 94.56 78 ASP A N 1
ATOM 579 C CA . ASP A 1 78 ? -7.100 4.843 4.073 1.00 94.56 78 ASP A CA 1
ATOM 580 C C . ASP A 1 78 ? -8.438 4.777 3.315 1.00 94.56 78 ASP A C 1
ATOM 582 O O . ASP A 1 78 ? -9.451 5.335 3.742 1.00 94.56 78 ASP A O 1
ATOM 586 N N . LEU A 1 79 ? -8.453 4.050 2.193 1.00 92.31 79 LEU A N 1
ATOM 587 C CA . LEU A 1 79 ? -9.644 3.884 1.362 1.00 92.31 79 LEU A CA 1
ATOM 588 C C . LEU A 1 79 ? -10.728 3.069 2.064 1.00 92.31 79 LEU A C 1
ATOM 590 O O . LEU A 1 79 ? -11.901 3.441 2.004 1.00 92.31 79 LEU A O 1
ATOM 594 N N . GLY A 1 80 ? -10.353 1.967 2.714 1.00 94.56 80 GLY A N 1
ATOM 595 C CA . GLY A 1 80 ? -11.289 1.077 3.389 1.00 94.56 80 GLY A CA 1
ATOM 596 C C . GLY A 1 80 ? -12.043 1.794 4.501 1.00 94.56 80 GLY A C 1
ATOM 597 O O . GLY A 1 80 ? -13.273 1.799 4.500 1.00 94.56 80 GLY A O 1
ATOM 598 N N . VAL A 1 81 ? -11.324 2.501 5.376 1.00 95.62 81 VAL A N 1
ATOM 599 C CA . VAL A 1 81 ? -11.939 3.266 6.466 1.00 95.62 81 VAL A CA 1
ATOM 600 C C . VAL A 1 81 ? -12.770 4.428 5.923 1.00 95.62 81 VAL A C 1
ATOM 602 O O . VAL A 1 81 ? -13.919 4.592 6.332 1.00 95.62 81 VAL A O 1
ATOM 605 N N . ALA A 1 82 ? -12.262 5.189 4.946 1.00 94.75 82 ALA A N 1
ATOM 606 C CA . ALA A 1 82 ? -12.990 6.329 4.381 1.00 94.75 82 ALA A CA 1
ATOM 607 C C . ALA A 1 82 ? -14.296 5.936 3.669 1.00 94.75 82 ALA A C 1
ATOM 609 O O . ALA A 1 82 ? -15.221 6.744 3.580 1.00 94.75 82 ALA A O 1
ATOM 610 N N . THR A 1 83 ? -14.379 4.705 3.158 1.00 93.62 83 THR A N 1
ATOM 611 C CA . THR A 1 83 ? -15.542 4.200 2.409 1.00 93.62 83 THR A CA 1
ATOM 612 C C . THR A 1 83 ? -16.379 3.180 3.182 1.00 93.62 83 THR A C 1
ATOM 614 O O . THR A 1 83 ? -17.371 2.682 2.649 1.00 93.62 83 THR A O 1
ATOM 617 N N . GLY A 1 84 ? -16.014 2.877 4.432 1.00 93.81 84 GLY A N 1
ATOM 618 C CA . GLY A 1 84 ? -16.698 1.884 5.263 1.00 93.81 84 GLY A CA 1
ATOM 619 C C . GLY A 1 84 ? -16.606 0.451 4.723 1.00 93.81 84 GLY A C 1
ATOM 620 O O . GLY A 1 84 ? -17.498 -0.356 4.978 1.00 93.81 84 GLY A O 1
ATOM 621 N N . GLN A 1 85 ? -15.570 0.140 3.944 1.00 93.44 85 GLN A N 1
ATOM 622 C CA . GLN A 1 85 ? -15.329 -1.195 3.399 1.00 93.44 85 GLN A CA 1
ATOM 623 C C . GLN A 1 85 ? -14.557 -2.062 4.402 1.00 93.44 85 GLN A C 1
ATOM 625 O O . GLN A 1 85 ? -13.778 -1.539 5.203 1.00 93.44 85 GLN A O 1
ATOM 630 N N . PRO A 1 86 ? -14.738 -3.395 4.370 1.00 92.38 86 PRO A N 1
ATOM 631 C CA . PRO A 1 86 ? -13.980 -4.291 5.230 1.00 92.38 86 PRO A CA 1
ATOM 632 C C . PRO A 1 86 ? -12.482 -4.226 4.913 1.00 92.38 86 PRO A C 1
ATOM 634 O O . PRO A 1 86 ? -12.080 -4.070 3.760 1.00 92.38 86 PRO A O 1
ATOM 637 N N . LEU A 1 87 ? -11.661 -4.411 5.946 1.00 92.81 87 LEU A N 1
ATOM 638 C CA . LEU A 1 87 ? -10.205 -4.464 5.854 1.00 92.81 87 LEU A CA 1
ATOM 639 C C . LEU A 1 87 ? -9.749 -5.927 5.977 1.00 92.81 87 LEU A C 1
ATOM 641 O O . LEU A 1 87 ? -9.639 -6.432 7.092 1.00 92.81 87 LEU A O 1
ATOM 645 N N . PRO A 1 88 ? -9.492 -6.645 4.867 1.00 91.94 88 PRO A N 1
ATOM 646 C CA . PRO A 1 88 ? -9.159 -8.072 4.897 1.00 91.94 88 PRO A CA 1
ATOM 647 C C . PRO A 1 88 ? -7.679 -8.341 5.234 1.00 91.94 88 PRO A C 1
ATOM 649 O O . PRO A 1 88 ? -7.144 -9.388 4.870 1.00 91.94 88 PRO A O 1
ATOM 652 N N . PHE A 1 89 ? -6.986 -7.391 5.868 1.00 93.75 89 PHE A N 1
ATOM 653 C CA . PHE A 1 89 ? -5.561 -7.503 6.166 1.00 93.75 89 PHE A CA 1
ATOM 654 C C . PHE A 1 89 ? -5.327 -8.373 7.399 1.00 93.75 89 PHE A C 1
ATOM 656 O O . PHE A 1 89 ? -5.964 -8.201 8.434 1.00 93.75 89 PHE A O 1
ATOM 663 N N . THR A 1 90 ? -4.381 -9.298 7.291 1.00 95.69 90 THR A N 1
ATOM 664 C CA . THR A 1 90 ? -3.971 -10.164 8.401 1.00 95.69 90 THR A CA 1
ATOM 665 C C . THR A 1 90 ? -2.913 -9.491 9.278 1.00 95.69 90 THR A C 1
ATOM 667 O O . THR A 1 90 ? -2.124 -8.668 8.808 1.00 95.69 90 THR A O 1
ATOM 670 N N . GLU A 1 91 ? -2.826 -9.920 10.539 1.00 95.94 91 GLU A N 1
ATOM 671 C CA . GLU A 1 91 ? -1.773 -9.504 11.481 1.00 95.94 91 GLU A CA 1
ATOM 672 C C . GLU A 1 91 ? -0.358 -9.744 10.928 1.00 95.94 91 GLU A C 1
ATOM 674 O O . GLU A 1 91 ? 0.555 -8.950 11.144 1.00 95.94 91 GLU A O 1
ATOM 679 N N . GLU A 1 92 ? -0.152 -10.839 10.191 1.00 96.12 92 GLU A N 1
ATOM 680 C CA . GLU A 1 92 ? 1.140 -11.158 9.578 1.00 96.12 92 GLU A CA 1
ATOM 681 C C . GLU A 1 92 ? 1.512 -10.162 8.477 1.00 96.12 92 GLU A C 1
ATOM 683 O O . GLU A 1 92 ? 2.631 -9.644 8.471 1.00 96.12 92 GLU A O 1
ATOM 688 N N . GLN A 1 93 ? 0.571 -9.845 7.582 1.00 94.88 93 GLN A N 1
ATOM 689 C CA . GLN A 1 93 ? 0.789 -8.860 6.522 1.00 94.88 93 GLN A CA 1
ATOM 690 C C . GLN A 1 93 ? 1.078 -7.476 7.111 1.00 94.88 93 GLN A C 1
ATOM 692 O O . GLN A 1 93 ? 2.011 -6.804 6.667 1.00 94.88 93 GLN A O 1
ATOM 697 N N . ALA A 1 94 ? 0.330 -7.073 8.142 1.00 96.31 94 ALA A N 1
ATOM 698 C CA . ALA A 1 94 ? 0.535 -5.796 8.815 1.00 96.31 94 ALA A CA 1
ATOM 699 C C . ALA A 1 94 ? 1.908 -5.715 9.500 1.00 96.31 94 ALA A C 1
ATOM 701 O O . ALA A 1 94 ? 2.651 -4.751 9.298 1.00 96.31 94 ALA A O 1
ATOM 702 N N . ARG A 1 95 ? 2.304 -6.769 10.225 1.00 96.12 95 ARG A N 1
ATOM 703 C CA . ARG A 1 95 ? 3.629 -6.878 10.852 1.00 96.12 95 ARG A CA 1
ATOM 704 C C . ARG A 1 95 ? 4.751 -6.812 9.820 1.00 96.12 95 ARG A C 1
ATOM 706 O O . ARG A 1 95 ? 5.740 -6.108 10.028 1.00 96.12 95 ARG A O 1
ATOM 713 N N . TYR A 1 96 ? 4.597 -7.529 8.707 1.00 95.12 96 TYR A N 1
ATOM 714 C CA . TYR A 1 96 ? 5.560 -7.536 7.611 1.00 95.12 96 TYR A CA 1
ATOM 715 C C . TYR A 1 96 ? 5.720 -6.143 6.994 1.00 95.12 96 TYR A C 1
ATOM 717 O O . TYR A 1 96 ? 6.842 -5.651 6.854 1.00 95.12 96 TYR A O 1
ATOM 725 N N . ALA A 1 97 ? 4.603 -5.489 6.665 1.00 94.56 97 ALA A N 1
ATOM 726 C CA . ALA A 1 97 ? 4.603 -4.138 6.120 1.00 94.56 97 ALA A CA 1
ATOM 727 C C . ALA A 1 97 ? 5.231 -3.142 7.098 1.00 94.56 97 ALA A C 1
ATOM 729 O O . ALA A 1 97 ? 6.045 -2.323 6.681 1.00 94.56 97 ALA A O 1
ATOM 730 N N . ARG A 1 98 ? 4.947 -3.255 8.402 1.00 94.88 98 ARG A N 1
ATOM 731 C CA . ARG A 1 98 ? 5.544 -2.385 9.423 1.00 94.88 98 ARG A CA 1
ATOM 732 C C . ARG A 1 98 ? 7.053 -2.569 9.490 1.00 94.88 98 ARG A C 1
ATOM 734 O O . ARG A 1 98 ? 7.782 -1.586 9.424 1.00 94.88 98 ARG A O 1
ATOM 741 N N . ALA A 1 99 ? 7.524 -3.816 9.551 1.00 93.62 99 ALA A N 1
ATOM 742 C CA . ALA A 1 99 ? 8.951 -4.120 9.553 1.00 93.62 99 ALA A CA 1
ATOM 743 C C . ALA A 1 99 ? 9.652 -3.567 8.304 1.00 93.62 99 ALA A C 1
ATOM 745 O O . ALA A 1 99 ? 10.736 -2.999 8.408 1.00 93.62 99 ALA A O 1
ATOM 746 N N . LEU A 1 100 ? 9.023 -3.682 7.131 1.00 91.19 100 LEU A N 1
ATOM 747 C CA . LEU A 1 100 ? 9.543 -3.091 5.905 1.00 91.19 100 LEU A CA 1
ATOM 748 C C . LEU A 1 100 ? 9.574 -1.560 5.977 1.00 91.19 100 LEU A C 1
ATOM 750 O O . LEU A 1 100 ? 10.629 -0.977 5.726 1.00 91.19 100 LEU A O 1
ATOM 754 N N . LEU A 1 101 ? 8.457 -0.914 6.322 1.00 90.00 101 LEU A N 1
ATOM 755 C CA . LEU A 1 101 ? 8.375 0.543 6.411 1.00 90.00 101 LEU A CA 1
ATOM 756 C C . LEU A 1 101 ? 9.409 1.090 7.399 1.00 90.00 101 LEU A C 1
ATOM 758 O O . LEU A 1 101 ? 10.066 2.074 7.087 1.00 90.00 101 LEU A O 1
ATOM 762 N N . SER A 1 102 ? 9.665 0.409 8.518 1.00 89.88 102 SER A N 1
ATOM 763 C CA . SER A 1 102 ? 10.727 0.791 9.460 1.00 89.88 102 SER A CA 1
ATOM 764 C C . SER A 1 102 ? 12.139 0.775 8.861 1.00 89.88 102 SER A C 1
ATOM 766 O O . SER A 1 102 ? 13.018 1.460 9.376 1.00 89.88 102 SER A O 1
ATOM 768 N N . THR A 1 103 ? 12.380 0.031 7.776 1.00 87.12 103 THR A N 1
ATOM 769 C CA . THR A 1 103 ? 13.682 0.035 7.080 1.00 87.12 103 THR A CA 1
ATOM 770 C C . THR A 1 103 ? 13.814 1.126 6.020 1.00 87.12 103 THR A C 1
ATOM 772 O O . THR A 1 103 ? 14.936 1.519 5.703 1.00 87.12 103 THR A O 1
ATOM 775 N N . ILE A 1 104 ? 12.698 1.612 5.464 1.00 82.38 104 ILE A N 1
ATOM 776 C CA . ILE A 1 104 ? 12.703 2.533 4.315 1.00 82.38 104 ILE A CA 1
ATOM 777 C C . ILE A 1 104 ? 12.236 3.950 4.671 1.00 82.38 104 ILE A C 1
ATOM 779 O O . ILE A 1 104 ? 12.716 4.915 4.077 1.00 82.38 104 ILE A O 1
ATOM 783 N N . LEU A 1 105 ? 11.349 4.097 5.659 1.00 84.50 105 LEU A N 1
ATOM 784 C CA . LEU A 1 105 ? 10.775 5.369 6.088 1.00 84.50 105 LEU A CA 1
ATOM 785 C C . LEU A 1 105 ? 11.678 6.034 7.133 1.00 84.50 105 LEU A C 1
ATOM 787 O O . LEU A 1 105 ? 11.506 5.875 8.342 1.00 84.50 105 LEU A O 1
ATOM 791 N N . ARG A 1 106 ? 12.671 6.776 6.644 1.00 82.44 106 ARG A N 1
ATOM 792 C CA . ARG A 1 106 ? 13.553 7.612 7.468 1.00 82.44 106 ARG A CA 1
ATOM 793 C C . ARG A 1 106 ? 12.852 8.909 7.895 1.00 82.44 106 ARG A C 1
ATOM 795 O O . ARG A 1 106 ? 11.925 9.329 7.201 1.00 82.44 106 ARG A O 1
ATO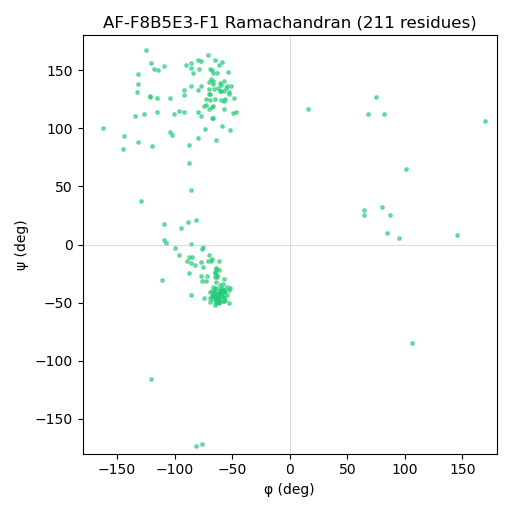M 802 N N . PRO A 1 107 ? 13.298 9.576 8.978 1.00 82.38 107 PRO A N 1
ATOM 803 C CA . PRO A 1 107 ? 12.695 10.827 9.447 1.00 82.38 107 PRO A CA 1
ATOM 804 C C . PRO A 1 107 ? 12.559 11.897 8.355 1.00 82.38 107 PRO A C 1
ATOM 806 O O . PRO A 1 107 ? 11.536 12.564 8.274 1.00 82.38 107 PRO A O 1
ATOM 809 N N . GLU A 1 108 ? 13.536 12.000 7.449 1.00 81.94 108 GLU A N 1
ATOM 810 C CA . GLU A 1 108 ? 13.526 12.988 6.356 1.00 81.94 108 GLU A CA 1
ATOM 811 C C . GLU A 1 108 ? 12.425 12.752 5.304 1.00 81.94 108 GLU A C 1
ATOM 813 O O . GLU A 1 108 ? 12.193 13.606 4.450 1.00 81.94 108 GLU A O 1
ATOM 818 N N . PHE A 1 109 ? 11.773 11.586 5.325 1.00 79.06 109 PHE A N 1
ATOM 819 C CA . PHE A 1 109 ? 10.689 11.223 4.409 1.00 79.06 109 PHE A CA 1
ATOM 820 C C . PHE A 1 109 ? 9.294 11.390 5.013 1.00 79.06 109 PHE A C 1
ATOM 822 O O . PHE A 1 109 ? 8.301 11.160 4.320 1.00 79.06 109 PHE A O 1
ATOM 829 N N . ARG A 1 110 ? 9.202 11.783 6.288 1.00 86.50 110 ARG A N 1
ATOM 830 C CA . ARG A 1 110 ? 7.928 12.104 6.936 1.00 86.50 110 ARG A CA 1
ATOM 831 C C . ARG A 1 110 ? 7.454 13.512 6.552 1.00 86.50 110 ARG A C 1
ATOM 833 O O . ARG A 1 110 ? 8.231 14.349 6.097 1.00 86.50 110 ARG A O 1
ATOM 840 N N . GLY A 1 111 ? 6.150 13.753 6.695 1.00 79.25 111 GLY A N 1
ATOM 841 C CA . GLY A 1 111 ? 5.493 15.027 6.365 1.00 79.25 111 GLY A CA 1
ATOM 842 C C . GLY A 1 111 ? 4.866 15.093 4.967 1.00 79.25 111 GLY A C 1
ATOM 843 O O . GLY A 1 111 ? 4.381 16.148 4.566 1.00 79.25 111 GLY A O 1
ATOM 844 N N . GLN A 1 112 ? 4.860 13.979 4.228 1.00 75.31 112 GLN A N 1
ATOM 845 C CA . GLN A 1 112 ? 4.164 13.839 2.941 1.00 75.31 112 GLN A CA 1
ATOM 846 C C . GLN A 1 112 ? 3.130 12.703 3.013 1.00 75.31 112 GLN A C 1
ATOM 848 O O . GLN A 1 112 ? 2.187 12.790 3.790 1.00 75.31 112 GLN A O 1
ATOM 853 N N . ALA A 1 113 ? 3.298 11.622 2.240 1.00 77.75 113 ALA A N 1
ATOM 854 C CA . ALA A 1 113 ? 2.396 10.460 2.242 1.00 77.75 113 ALA A CA 1
ATOM 855 C C . ALA A 1 113 ? 2.368 9.692 3.586 1.00 77.75 113 ALA A C 1
ATOM 857 O O . ALA A 1 113 ? 1.411 8.964 3.879 1.00 77.75 113 ALA A O 1
ATOM 858 N N . PHE A 1 114 ? 3.406 9.883 4.406 1.00 86.88 114 PHE A N 1
ATOM 859 C CA . PHE A 1 114 ? 3.540 9.343 5.756 1.00 86.88 114 PHE A CA 1
ATOM 860 C C . PHE A 1 114 ? 3.714 10.491 6.758 1.00 86.88 114 PHE A C 1
ATOM 862 O O . PHE A 1 114 ? 4.571 11.361 6.568 1.00 86.88 114 PHE A O 1
ATOM 869 N N . GLY A 1 115 ? 2.884 10.499 7.803 1.00 89.31 115 GLY A N 1
ATOM 870 C CA . GLY A 1 115 ? 2.910 11.503 8.871 1.00 89.31 115 GLY A CA 1
ATOM 871 C C . GLY A 1 115 ? 3.981 11.216 9.924 1.00 89.31 115 GLY A C 1
ATOM 872 O O . GLY A 1 115 ? 4.782 10.296 9.764 1.00 89.31 115 GLY A O 1
ATOM 873 N N . GLU A 1 116 ? 3.990 11.988 11.009 1.00 92.38 116 GLU A N 1
ATOM 874 C CA . GLU A 1 116 ? 4.759 11.654 12.218 1.00 92.38 116 GLU A CA 1
ATOM 875 C C . GLU A 1 116 ? 4.206 10.401 12.889 1.00 92.38 116 GLU A C 1
ATOM 877 O O . GLU A 1 116 ? 3.005 10.171 12.824 1.00 92.38 116 GLU A O 1
ATOM 882 N N . ASP A 1 117 ? 5.067 9.606 13.529 1.00 91.88 117 ASP A N 1
ATOM 883 C CA . ASP A 1 117 ? 4.642 8.388 14.231 1.00 91.88 117 ASP A CA 1
ATOM 884 C C . ASP A 1 117 ? 3.582 8.722 15.296 1.00 91.88 117 ASP A C 1
ATOM 886 O O . ASP A 1 117 ? 3.803 9.569 16.167 1.00 91.88 117 ASP A O 1
ATOM 890 N N . VAL A 1 118 ? 2.421 8.073 15.199 1.00 95.38 118 VAL A N 1
ATOM 891 C CA . VAL A 1 118 ? 1.313 8.214 16.144 1.00 95.38 118 VAL A CA 1
ATOM 892 C C . VAL A 1 118 ? 1.412 7.071 17.156 1.00 95.38 118 VAL A C 1
ATOM 894 O O . VAL A 1 118 ? 1.237 5.908 16.778 1.00 95.38 118 VAL A O 1
ATOM 897 N N . PRO A 1 119 ? 1.665 7.365 18.447 1.00 94.94 119 PRO A N 1
ATOM 898 C CA . PRO A 1 119 ? 1.763 6.334 19.469 1.00 94.94 119 PRO A CA 1
ATOM 899 C C . PRO A 1 119 ? 0.472 5.522 19.583 1.00 94.94 119 PRO A C 1
ATOM 901 O O . PRO A 1 119 ? -0.615 6.081 19.722 1.00 94.94 119 PRO A O 1
ATOM 904 N N . VAL A 1 120 ? 0.610 4.198 19.608 1.00 96.94 120 VAL A N 1
ATOM 905 C CA . VAL A 1 120 ? -0.491 3.260 19.857 1.00 96.94 120 VAL A CA 1
ATOM 906 C C . VAL A 1 120 ? -0.199 2.399 21.092 1.00 96.94 120 VAL A C 1
ATOM 908 O O . VAL A 1 120 ? 0.972 2.214 21.443 1.00 96.94 120 VAL A O 1
ATOM 911 N N . PRO A 1 121 ? -1.229 1.854 21.766 1.00 95.94 121 PRO A N 1
ATOM 912 C CA . PRO A 1 121 ? -1.042 0.936 22.885 1.00 95.94 121 PRO A CA 1
ATOM 913 C C . PRO A 1 121 ? -0.139 -0.262 22.555 1.00 95.94 121 PRO A C 1
ATOM 915 O O . PRO A 1 121 ? -0.113 -0.773 21.434 1.00 95.94 121 PRO A O 1
ATOM 918 N N . LEU A 1 122 ? 0.596 -0.749 23.558 1.00 90.25 122 LEU A N 1
ATOM 919 C CA . LEU A 1 122 ? 1.516 -1.884 23.407 1.00 90.25 122 LEU A CA 1
ATOM 920 C C . LEU A 1 122 ? 0.821 -3.228 23.186 1.00 90.25 122 LEU A C 1
ATOM 922 O O . LEU A 1 122 ? 1.510 -4.203 22.896 1.00 90.25 122 LEU A O 1
ATOM 926 N N . ASP A 1 123 ? -0.495 -3.294 23.329 1.00 94.88 123 ASP A N 1
ATOM 927 C CA . ASP A 1 123 ? -1.369 -4.434 23.054 1.00 94.88 123 ASP A CA 1
ATOM 928 C C . ASP A 1 123 ? -2.247 -4.214 21.808 1.00 94.88 123 ASP A C 1
ATOM 930 O O . ASP A 1 123 ? -3.038 -5.088 21.463 1.00 94.88 123 ASP A O 1
ATOM 934 N N . ALA A 1 124 ? -2.066 -3.096 21.090 1.00 97.06 124 ALA A N 1
ATOM 935 C CA . ALA A 1 124 ? -2.761 -2.827 19.835 1.00 97.06 124 ALA A CA 1
ATOM 936 C C . ALA A 1 124 ? -2.423 -3.874 18.760 1.00 97.06 124 ALA A C 1
ATOM 938 O O . ALA A 1 124 ? -1.328 -4.467 18.776 1.00 97.06 124 ALA A O 1
ATOM 939 N N . SER A 1 125 ? -3.347 -4.053 17.810 1.00 97.00 125 SER A N 1
ATOM 940 C CA . SER A 1 125 ? -3.165 -4.940 16.656 1.00 97.00 125 SER A CA 1
ATOM 941 C C . SER A 1 125 ? -1.938 -4.535 15.827 1.00 97.00 125 SER A C 1
ATOM 943 O O . SER A 1 125 ? -1.483 -3.387 15.873 1.00 97.00 125 SER A O 1
ATOM 945 N N . GLU A 1 126 ? -1.362 -5.453 15.048 1.00 97.25 126 GLU A N 1
ATOM 946 C CA . GLU A 1 126 ? -0.258 -5.102 14.145 1.00 97.25 126 GLU A CA 1
ATOM 947 C C . GLU A 1 126 ? -0.722 -4.139 13.050 1.00 97.25 126 GLU A C 1
ATOM 949 O O . GLU A 1 126 ? 0.083 -3.329 12.584 1.00 97.25 126 GLU A O 1
ATOM 954 N N . LEU A 1 127 ? -2.007 -4.183 12.673 1.00 96.69 127 LEU A N 1
ATOM 955 C CA . LEU A 1 127 ? -2.591 -3.202 11.763 1.00 96.69 127 LEU A CA 1
ATOM 956 C C . LEU A 1 127 ? -2.569 -1.807 12.392 1.00 96.69 127 LEU A C 1
ATOM 958 O O . LEU A 1 127 ? -2.014 -0.895 11.789 1.00 96.69 127 LEU A O 1
ATOM 962 N N . ASP A 1 128 ? -3.051 -1.642 13.624 1.00 97.44 128 ASP A N 1
ATOM 963 C CA . ASP A 1 128 ? -3.030 -0.340 14.304 1.00 97.44 128 ASP A CA 1
ATOM 964 C C . ASP A 1 128 ? -1.603 0.186 14.473 1.00 97.44 128 ASP A C 1
ATOM 966 O O . ASP A 1 128 ? -1.343 1.364 14.246 1.00 97.44 128 ASP A O 1
ATOM 970 N N . ARG A 1 129 ? -0.640 -0.686 14.797 1.00 97.56 129 ARG A N 1
ATOM 971 C CA . ARG A 1 129 ? 0.780 -0.304 14.875 1.00 97.56 129 ARG A CA 1
ATOM 972 C C . ARG A 1 129 ? 1.358 0.110 13.536 1.00 97.56 129 ARG A C 1
ATOM 974 O O . ARG A 1 129 ? 2.192 1.009 13.501 1.00 97.56 129 ARG A O 1
ATOM 981 N N . LEU A 1 130 ? 0.984 -0.561 12.448 1.00 96.38 130 LEU A N 1
ATOM 982 C CA . LEU A 1 130 ? 1.395 -0.171 11.101 1.00 96.38 130 LEU A CA 1
ATOM 983 C C . LEU A 1 130 ? 0.845 1.217 10.755 1.00 96.38 130 LEU A C 1
ATOM 985 O O . LEU A 1 130 ? 1.591 2.063 10.265 1.00 96.38 130 LEU A O 1
ATOM 989 N N . ILE A 1 131 ? -0.438 1.449 11.026 1.00 97.00 131 ILE A N 1
ATOM 990 C CA . ILE A 1 131 ? -1.134 2.704 10.729 1.00 97.00 131 ILE A CA 1
ATOM 991 C C . ILE A 1 131 ? -0.593 3.852 11.588 1.00 97.00 131 ILE A C 1
ATOM 993 O O . ILE A 1 131 ? -0.257 4.906 11.042 1.00 97.00 131 ILE A O 1
ATOM 997 N N . GLY A 1 132 ? -0.378 3.612 12.884 1.00 96.69 132 GLY A N 1
ATOM 998 C CA . GLY A 1 132 ? 0.293 4.545 13.788 1.00 96.69 132 GLY A CA 1
ATOM 999 C C . GLY A 1 132 ? 1.705 4.890 13.312 1.00 96.69 132 GLY A C 1
ATOM 1000 O O . GLY A 1 132 ? 2.025 6.062 13.119 1.00 96.69 132 GLY A O 1
ATOM 1001 N N . PHE A 1 133 ? 2.504 3.875 12.958 1.00 95.44 133 PHE A N 1
ATOM 1002 C CA . PHE A 1 133 ? 3.849 4.074 12.407 1.00 95.44 133 PHE A CA 1
ATOM 1003 C C . PHE A 1 133 ? 3.845 4.872 11.092 1.00 95.44 133 PHE A C 1
ATOM 1005 O O . PHE A 1 133 ? 4.765 5.655 10.834 1.00 95.44 133 PHE A O 1
ATOM 1012 N N . ALA A 1 134 ? 2.816 4.694 10.258 1.00 94.75 134 ALA A N 1
ATOM 1013 C CA . ALA A 1 134 ? 2.595 5.445 9.021 1.00 94.75 134 ALA A CA 1
ATOM 1014 C C . ALA A 1 134 ? 2.073 6.880 9.259 1.00 94.75 134 ALA A C 1
ATOM 1016 O O . ALA A 1 134 ? 1.895 7.642 8.302 1.00 94.75 134 ALA A O 1
ATOM 1017 N N . GLY A 1 135 ? 1.842 7.244 10.519 1.00 95.12 135 GLY A N 1
ATOM 1018 C CA . GLY A 1 135 ? 1.439 8.562 10.984 1.00 95.12 135 GLY A CA 1
ATOM 1019 C C . GLY A 1 135 ? -0.039 8.881 10.833 1.00 95.12 135 GLY A C 1
ATOM 1020 O O . GLY A 1 135 ? -0.408 10.027 10.580 1.00 95.12 135 GLY A O 1
ATOM 1021 N N . ARG A 1 136 ? -0.882 7.855 10.943 1.00 95.31 136 ARG A N 1
ATOM 1022 C CA . ARG A 1 136 ? -2.344 7.948 10.922 1.00 95.31 136 ARG A CA 1
ATOM 1023 C C . ARG A 1 136 ? -2.888 7.547 12.285 1.00 95.31 136 ARG A C 1
ATOM 1025 O O . ARG A 1 136 ? -2.296 6.718 12.966 1.00 95.31 136 ARG A O 1
ATOM 1032 N N . ASP A 1 137 ? -4.029 8.112 12.658 1.00 95.75 137 ASP A N 1
ATOM 1033 C CA . ASP A 1 137 ? -4.776 7.672 13.835 1.00 95.75 137 ASP A CA 1
ATOM 1034 C C . ASP A 1 137 ? -5.585 6.408 13.487 1.00 95.75 137 ASP A C 1
ATOM 1036 O O . ASP A 1 137 ? -6.505 6.505 12.669 1.00 95.75 137 ASP A O 1
ATOM 1040 N N . PRO A 1 138 ? -5.293 5.232 14.077 1.00 95.69 138 PRO A N 1
ATOM 1041 C CA . PRO A 1 138 ? -6.055 4.012 13.804 1.00 95.69 138 PRO A CA 1
ATOM 1042 C C . PRO A 1 138 ? -7.523 4.093 14.242 1.00 95.69 138 PRO A C 1
ATOM 1044 O O . PRO A 1 138 ? -8.356 3.352 13.725 1.00 95.69 138 PRO A O 1
ATOM 1047 N N . ALA A 1 139 ? -7.856 5.002 15.166 1.00 94.31 139 ALA A N 1
ATOM 1048 C CA . ALA A 1 139 ? -9.224 5.255 15.606 1.00 94.31 139 ALA A CA 1
ATOM 1049 C C . ALA A 1 139 ? -9.972 6.254 14.704 1.00 94.31 139 ALA A C 1
ATOM 1051 O O . ALA A 1 139 ? -11.138 6.569 14.969 1.00 94.31 139 ALA A O 1
ATOM 1052 N N . TRP A 1 140 ? -9.331 6.762 13.644 1.00 95.06 140 TRP A N 1
ATOM 1053 C CA . TRP A 1 140 ? -9.983 7.666 12.709 1.00 95.06 140 TRP A CA 1
ATOM 1054 C C . TRP A 1 140 ? -11.200 6.997 12.069 1.00 95.06 140 TRP A C 1
ATOM 1056 O O . TRP A 1 140 ? -11.169 5.843 11.648 1.00 95.06 140 TRP A O 1
ATOM 1066 N N . THR A 1 141 ? -12.284 7.758 11.965 1.00 91.44 141 THR A N 1
ATOM 1067 C CA . THR A 1 141 ? -13.497 7.351 11.260 1.00 91.44 141 THR A CA 1
ATOM 1068 C C . THR A 1 141 ? -13.938 8.482 10.338 1.00 91.44 141 THR A C 1
ATOM 1070 O O . THR A 1 141 ? -13.730 9.659 10.665 1.00 91.44 141 THR A O 1
ATOM 1073 N N . PRO A 1 142 ? -14.534 8.171 9.172 1.00 89.62 142 PRO A N 1
ATOM 1074 C CA . PRO A 1 142 ? -15.058 9.205 8.299 1.00 89.62 142 PRO A CA 1
ATOM 1075 C C . PRO A 1 142 ? -16.146 9.987 9.047 1.00 89.62 142 PRO A C 1
ATOM 1077 O O . PRO A 1 142 ? -16.969 9.377 9.737 1.00 89.62 142 PRO A O 1
ATOM 1080 N N . PRO A 1 143 ? -16.199 11.324 8.913 1.00 84.25 143 PRO A N 1
ATOM 1081 C CA . PRO A 1 143 ? -17.283 12.106 9.485 1.00 84.25 143 PRO A CA 1
ATOM 1082 C C . PRO A 1 143 ? -18.627 11.543 9.026 1.00 84.25 143 PRO A C 1
ATOM 1084 O O . PRO A 1 143 ? -18.830 11.325 7.829 1.00 84.25 143 PRO A O 1
ATOM 1087 N N . THR A 1 144 ? -19.552 11.325 9.960 1.00 77.31 144 THR A N 1
ATOM 1088 C CA . THR A 1 144 ? -20.919 10.922 9.625 1.00 77.31 144 THR A CA 1
ATOM 1089 C C . THR A 1 144 ? -21.535 11.988 8.725 1.00 77.31 144 THR A C 1
ATOM 1091 O O . THR A 1 144 ? -21.944 13.052 9.192 1.00 77.31 144 THR A O 1
ATOM 1094 N N . ALA A 1 145 ? -21.598 11.725 7.421 1.00 65.44 145 ALA A N 1
ATOM 1095 C CA . ALA A 1 145 ? -22.351 12.575 6.518 1.00 65.44 145 ALA A CA 1
ATOM 1096 C C . ALA A 1 145 ? -23.845 12.445 6.868 1.00 65.44 145 ALA A C 1
ATOM 1098 O O . ALA A 1 145 ? -24.315 11.327 7.110 1.00 65.44 145 ALA A O 1
ATOM 1099 N N . PRO A 1 146 ? -24.628 13.541 6.886 1.00 56.62 146 PRO A N 1
ATOM 1100 C CA . PRO A 1 146 ? -26.077 13.411 6.885 1.00 56.62 146 PRO A CA 1
ATOM 1101 C C . PRO A 1 146 ? -26.473 12.553 5.682 1.00 56.62 146 PRO A C 1
ATOM 1103 O O . PRO A 1 146 ? -25.914 12.717 4.594 1.00 56.62 146 PRO A O 1
ATOM 1106 N N . ALA A 1 147 ? -27.399 11.612 5.891 1.00 54.81 147 ALA A N 1
ATOM 1107 C CA . ALA A 1 147 ? -27.839 10.709 4.837 1.00 54.81 147 ALA A CA 1
ATOM 1108 C C . ALA A 1 147 ? -28.168 11.529 3.577 1.00 54.81 147 ALA A C 1
ATOM 1110 O O . ALA A 1 147 ? -28.951 12.483 3.675 1.00 54.81 147 ALA A O 1
ATOM 1111 N N . PRO A 1 148 ? -27.579 11.211 2.409 1.00 60.19 148 PRO A N 1
ATOM 1112 C CA . PRO A 1 148 ? -27.916 11.933 1.196 1.00 60.19 148 PRO A CA 1
ATOM 1113 C C . PRO A 1 148 ? -29.431 11.815 0.975 1.00 60.19 148 PRO A C 1
ATOM 1115 O O . PRO A 1 148 ? -30.002 10.748 1.241 1.00 60.19 148 PRO A O 1
ATOM 1118 N N . PRO A 1 149 ? -30.116 12.879 0.514 1.00 61.00 149 PRO A N 1
ATOM 1119 C CA . PRO A 1 149 ? -31.518 12.759 0.146 1.00 61.00 149 PRO A CA 1
ATOM 1120 C C . PRO A 1 149 ? -31.638 11.600 -0.842 1.00 61.00 149 PRO A C 1
ATOM 1122 O O . PRO A 1 149 ? -30.856 11.518 -1.792 1.00 61.00 149 PRO A O 1
ATOM 1125 N N . ARG A 1 150 ? -32.571 10.671 -0.582 1.00 59.06 150 ARG A N 1
ATOM 1126 C CA . ARG A 1 150 ? -32.814 9.515 -1.455 1.00 59.06 150 ARG A CA 1
ATOM 1127 C C . ARG A 1 150 ? -32.879 10.015 -2.896 1.00 59.06 150 ARG A C 1
ATOM 1129 O O . ARG A 1 150 ? -33.788 10.771 -3.236 1.00 59.06 150 ARG A O 1
ATOM 1136 N N . ALA A 1 151 ? -31.911 9.615 -3.721 1.00 54.47 151 ALA A N 1
ATOM 1137 C CA . ALA A 1 151 ? -31.941 9.949 -5.134 1.00 54.47 151 ALA A CA 1
ATOM 1138 C C . ALA A 1 151 ? -33.278 9.446 -5.708 1.00 54.47 151 ALA A C 1
ATOM 1140 O O . ALA A 1 151 ? -33.678 8.318 -5.391 1.00 54.47 151 ALA A O 1
ATOM 1141 N N . PRO A 1 152 ? -33.999 10.247 -6.513 1.00 46.91 152 PRO A N 1
ATOM 1142 C CA . PRO A 1 152 ? -35.204 9.765 -7.162 1.00 46.91 152 PRO A CA 1
ATOM 1143 C C . PRO A 1 152 ? -34.829 8.521 -7.965 1.00 46.91 152 PRO A C 1
ATOM 1145 O O . PRO A 1 152 ? -33.901 8.556 -8.773 1.00 46.91 152 PRO A O 1
ATOM 1148 N N . THR A 1 153 ? -35.522 7.410 -7.708 1.00 47.16 153 THR A N 1
ATOM 1149 C CA . THR A 1 153 ? -35.374 6.153 -8.444 1.00 47.16 153 THR A CA 1
ATOM 1150 C C . THR A 1 153 ? -35.498 6.436 -9.934 1.00 47.16 153 THR A C 1
ATOM 1152 O O . THR A 1 153 ? -36.603 6.558 -10.468 1.00 47.16 153 THR A O 1
ATOM 1155 N N . ARG A 1 154 ? -34.362 6.550 -10.625 1.00 48.50 154 ARG A N 1
ATOM 1156 C CA . ARG A 1 154 ? -34.327 6.524 -12.080 1.00 48.50 154 ARG A CA 1
ATOM 1157 C C . ARG A 1 154 ? -34.742 5.105 -12.449 1.00 48.50 154 ARG A C 1
ATOM 1159 O O . ARG A 1 154 ? -34.013 4.162 -12.155 1.00 48.50 154 ARG A O 1
ATOM 1166 N N . ARG A 1 155 ? -35.950 4.941 -13.000 1.00 43.75 155 ARG A N 1
ATOM 1167 C CA . ARG A 1 155 ? -36.396 3.659 -13.564 1.00 43.75 155 ARG A CA 1
ATOM 1168 C C . ARG A 1 155 ? -35.292 3.165 -14.497 1.00 43.75 155 ARG A C 1
ATOM 1170 O O . ARG A 1 155 ? -35.024 3.813 -15.507 1.00 43.75 155 ARG A O 1
ATOM 1177 N N . LEU A 1 156 ? -34.648 2.056 -14.134 1.00 43.66 156 LEU A N 1
ATOM 1178 C CA . LEU A 1 156 ? -33.835 1.289 -15.067 1.00 43.66 156 LEU A CA 1
ATOM 1179 C C . LEU A 1 156 ? -34.759 0.903 -16.224 1.00 43.66 156 LEU A C 1
ATOM 1181 O O . LEU A 1 156 ? -35.768 0.228 -16.020 1.00 43.66 156 LEU A O 1
ATOM 1185 N N . VAL A 1 157 ? -34.448 1.404 -17.414 1.00 42.56 157 VAL A N 1
ATOM 1186 C CA . VAL A 1 157 ? -35.116 0.998 -18.645 1.00 42.56 157 VAL A CA 1
ATOM 1187 C C . VAL A 1 157 ? -34.686 -0.437 -18.962 1.00 42.56 157 VAL A C 1
ATOM 1189 O O . VAL A 1 157 ? -33.502 -0.753 -18.912 1.00 42.56 157 VAL A O 1
ATOM 1192 N N . ASP A 1 158 ? -35.707 -1.261 -19.202 1.00 35.94 158 ASP A N 1
ATOM 1193 C CA . ASP A 1 158 ? -35.780 -2.605 -19.792 1.00 35.94 158 ASP A CA 1
ATOM 1194 C C . ASP A 1 158 ? -34.484 -3.440 -19.915 1.00 35.94 158 ASP A C 1
ATOM 1196 O O . ASP A 1 158 ? -33.570 -3.153 -20.688 1.00 35.94 158 ASP A O 1
ATOM 1200 N N . ARG A 1 159 ? -34.481 -4.568 -19.192 1.00 48.97 159 ARG A N 1
ATOM 1201 C CA . ARG A 1 159 ? -33.522 -5.669 -19.296 1.00 48.97 159 ARG A CA 1
ATOM 1202 C C . ARG A 1 159 ? -33.790 -6.478 -20.567 1.00 48.97 159 ARG A C 1
ATOM 1204 O O . ARG A 1 159 ? -34.584 -7.416 -20.534 1.00 48.97 159 ARG A O 1
ATOM 1211 N N . ARG A 1 160 ? -33.036 -6.237 -21.641 1.00 36.34 160 ARG A N 1
ATOM 1212 C CA . ARG A 1 160 ? -32.863 -7.239 -22.706 1.00 36.34 160 ARG A CA 1
ATOM 1213 C C . ARG A 1 160 ? -31.405 -7.379 -23.140 1.00 36.34 160 ARG A C 1
ATOM 1215 O O . ARG A 1 160 ? -30.863 -6.506 -23.801 1.00 36.34 160 ARG A O 1
ATOM 1222 N N . GLY A 1 161 ? -30.832 -8.540 -22.803 1.00 33.72 161 GLY A N 1
ATOM 1223 C CA . GLY A 1 161 ? -29.819 -9.207 -23.624 1.00 33.72 161 GLY A CA 1
ATOM 1224 C C . GLY A 1 161 ? -28.351 -9.068 -23.217 1.00 33.72 161 GLY A C 1
ATOM 1225 O O . GLY A 1 161 ? -27.560 -8.577 -24.010 1.00 33.72 161 GLY A O 1
ATOM 1226 N N . TRP A 1 162 ? -27.951 -9.597 -22.057 1.00 27.38 162 TRP A N 1
ATOM 1227 C CA . TRP A 1 162 ? -26.576 -10.084 -21.871 1.00 27.38 162 TRP A CA 1
ATOM 1228 C C . TRP A 1 162 ? -26.626 -11.526 -21.357 1.00 27.38 162 TRP A C 1
ATOM 1230 O O . TRP A 1 162 ? -27.083 -11.770 -20.242 1.00 27.38 162 TRP A O 1
ATOM 1240 N N . SER A 1 163 ? -26.187 -12.487 -22.175 1.00 31.91 163 SER A N 1
ATOM 1241 C CA . SER A 1 163 ? -25.960 -13.875 -21.762 1.00 31.91 163 SER A CA 1
ATOM 1242 C C . SER A 1 163 ? -24.467 -14.085 -21.521 1.00 31.91 163 SER A C 1
ATOM 1244 O O . SER A 1 163 ? -23.678 -14.060 -22.467 1.00 31.91 163 SER A O 1
ATOM 1246 N N . ALA A 1 164 ? -24.079 -14.313 -20.268 1.00 31.34 164 ALA A N 1
ATOM 1247 C CA . ALA A 1 164 ? -22.751 -14.810 -19.938 1.00 31.34 164 ALA A CA 1
ATOM 1248 C C . ALA A 1 164 ? -22.669 -16.294 -20.333 1.00 31.34 164 ALA A C 1
ATOM 1250 O O . ALA A 1 164 ? -23.433 -17.112 -19.821 1.00 31.34 164 ALA A O 1
ATOM 1251 N N . ARG A 1 165 ? -21.751 -16.650 -21.237 1.00 33.00 165 ARG A N 1
ATOM 1252 C CA . ARG A 1 165 ? -21.231 -18.021 -21.270 1.00 33.00 165 ARG A CA 1
ATOM 1253 C C . ARG A 1 165 ? -20.288 -18.153 -20.079 1.00 33.00 165 ARG A C 1
ATOM 1255 O O . ARG A 1 165 ? -19.358 -17.361 -19.953 1.00 33.00 165 ARG A O 1
ATOM 1262 N N . GLY A 1 166 ? -20.622 -19.076 -19.183 1.00 31.25 166 GLY A N 1
ATOM 1263 C CA . GLY A 1 166 ? -19.891 -19.334 -17.951 1.00 31.25 166 GLY A CA 1
ATOM 1264 C C . GLY A 1 166 ? -18.520 -19.943 -18.217 1.00 31.25 166 GLY A C 1
ATOM 1265 O O . GLY A 1 166 ? -18.366 -20.761 -19.120 1.00 31.25 166 GLY A O 1
ATOM 1266 N N . VAL A 1 167 ? -17.551 -19.529 -17.408 1.00 32.84 167 VAL A N 1
ATOM 1267 C CA . VAL A 1 167 ? -16.322 -20.282 -17.158 1.00 32.84 167 VAL A CA 1
ATOM 1268 C C . VAL A 1 167 ? -16.597 -21.146 -15.928 1.00 32.84 167 VAL A C 1
ATOM 1270 O O . VAL A 1 167 ? -17.118 -20.642 -14.929 1.00 32.84 167 VAL A O 1
ATOM 1273 N N . ASP A 1 168 ? -16.323 -22.441 -16.042 1.00 35.66 168 ASP A N 1
ATOM 1274 C CA . ASP A 1 168 ? -16.519 -23.438 -14.992 1.00 35.66 168 ASP A CA 1
ATOM 1275 C C . ASP A 1 168 ? -15.455 -23.252 -13.885 1.00 35.66 168 ASP A C 1
ATOM 1277 O O . ASP A 1 168 ? -14.258 -23.246 -14.187 1.00 35.66 168 ASP A O 1
ATOM 1281 N N . PRO A 1 169 ? -15.838 -23.095 -12.603 1.00 33.16 169 PRO A N 1
ATOM 1282 C CA . PRO A 1 169 ? -14.891 -22.973 -11.494 1.00 33.16 169 PRO A CA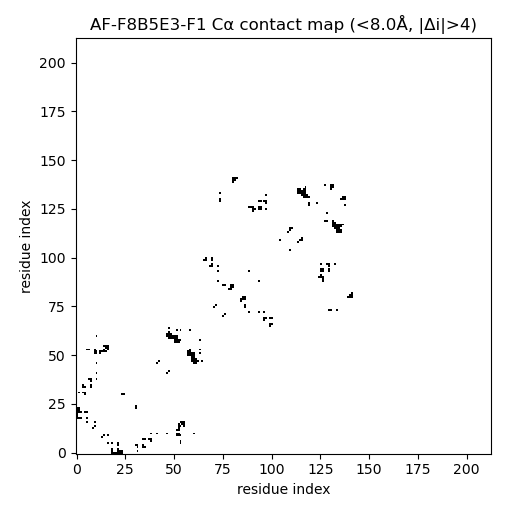 1
ATOM 1283 C C . PRO A 1 169 ? -13.982 -24.200 -11.286 1.00 33.16 169 PRO A C 1
ATOM 1285 O O . PRO A 1 169 ? -12.994 -24.091 -10.560 1.00 33.16 169 PRO A O 1
ATOM 1288 N N . GLY A 1 170 ? -14.293 -25.354 -11.887 1.00 31.62 170 GLY A N 1
ATOM 1289 C CA . GLY A 1 170 ? -13.483 -26.573 -11.794 1.00 31.62 170 GLY A CA 1
ATOM 1290 C C . GLY A 1 170 ? -12.205 -26.568 -12.641 1.00 31.62 170 GLY A C 1
ATOM 1291 O O . GLY A 1 170 ? -11.282 -27.321 -12.340 1.00 31.62 170 GLY A O 1
ATOM 1292 N N . GLU A 1 171 ? -12.108 -25.705 -13.658 1.00 32.03 171 GLU A N 1
ATOM 1293 C CA . GLU A 1 171 ? -10.976 -25.696 -14.603 1.00 32.03 171 GLU A CA 1
ATOM 1294 C C . GLU A 1 171 ? -9.750 -24.925 -14.065 1.00 32.03 171 GLU A C 1
ATOM 129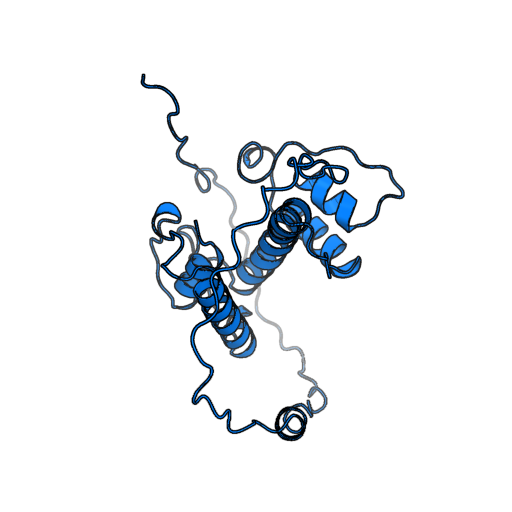6 O O . GLU A 1 171 ? -8.630 -25.140 -14.510 1.00 32.03 171 GLU A O 1
ATOM 1301 N N . LEU A 1 172 ? -9.925 -24.082 -13.038 1.00 32.75 172 LEU A N 1
ATOM 1302 C CA . LEU A 1 172 ? -8.848 -23.288 -12.418 1.00 32.75 172 LEU A CA 1
ATOM 1303 C C . LEU A 1 172 ? -8.043 -24.032 -11.336 1.00 32.75 172 LEU A C 1
ATOM 1305 O O . LEU A 1 172 ? -7.020 -23.522 -10.882 1.00 32.75 172 LEU A O 1
ATOM 1309 N N . ALA A 1 173 ? -8.497 -25.208 -10.896 1.00 32.81 173 ALA A N 1
ATOM 1310 C CA . ALA A 1 173 ? -7.895 -25.935 -9.774 1.00 32.81 173 ALA A CA 1
ATOM 1311 C C . ALA 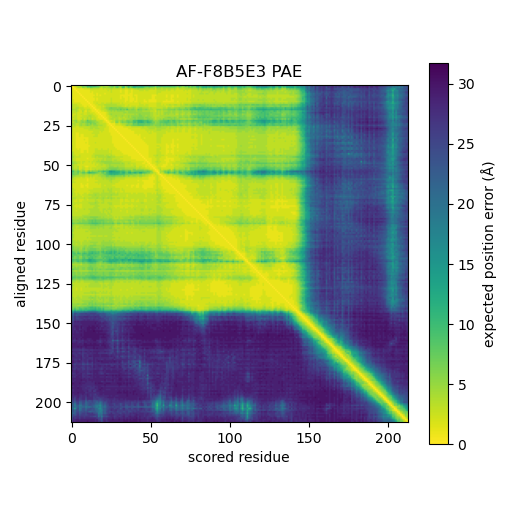A 1 173 ? -6.881 -27.021 -10.190 1.00 32.81 173 ALA A C 1
ATOM 1313 O O . ALA A 1 173 ? -6.189 -27.554 -9.326 1.00 32.81 173 ALA A O 1
ATOM 1314 N N . ALA A 1 174 ? -6.771 -27.346 -11.484 1.00 34.19 174 ALA A N 1
ATOM 1315 C CA . ALA A 1 174 ? -5.929 -28.447 -11.967 1.00 34.19 174 ALA A CA 1
ATOM 1316 C C . ALA A 1 174 ? -4.451 -28.070 -12.211 1.00 34.19 174 ALA A C 1
ATOM 1318 O O . ALA A 1 174 ? -3.604 -28.958 -12.248 1.00 34.19 174 ALA A O 1
ATOM 1319 N N . ASP A 1 175 ? -4.112 -26.779 -12.294 1.00 32.25 175 ASP A N 1
ATOM 1320 C CA . ASP A 1 175 ? -2.752 -26.315 -12.632 1.00 32.25 175 ASP A CA 1
ATOM 1321 C C . ASP A 1 175 ? -1.861 -26.003 -11.406 1.00 32.25 175 ASP A C 1
ATOM 1323 O O . ASP A 1 175 ? -0.818 -25.360 -11.529 1.00 32.25 175 ASP A O 1
ATOM 1327 N N . LEU A 1 176 ? -2.255 -26.433 -10.199 1.00 33.38 176 LEU A N 1
ATOM 1328 C CA . LEU A 1 176 ? -1.579 -26.085 -8.936 1.00 33.38 176 LEU A CA 1
ATOM 1329 C C . LEU A 1 176 ? -0.803 -27.228 -8.256 1.00 33.38 176 LEU A C 1
ATOM 1331 O O . LEU A 1 176 ? -0.431 -27.096 -7.088 1.00 33.38 176 LEU A O 1
ATOM 1335 N N . GLU A 1 177 ? -0.474 -28.318 -8.955 1.00 26.62 177 GLU A N 1
ATOM 1336 C CA . GLU A 1 177 ? 0.482 -29.295 -8.413 1.00 26.62 177 GLU A CA 1
ATOM 1337 C C . GLU A 1 177 ? 1.934 -28.816 -8.586 1.00 26.62 177 GLU A C 1
ATOM 1339 O O . GLU A 1 177 ? 2.610 -29.065 -9.583 1.00 26.62 177 GLU A O 1
ATOM 1344 N N . VAL A 1 178 ? 2.431 -28.116 -7.564 1.00 37.78 178 VAL A N 1
ATOM 1345 C CA . VAL A 1 178 ? 3.855 -27.803 -7.391 1.00 37.78 178 VAL A CA 1
ATOM 1346 C C . VAL A 1 178 ? 4.575 -29.051 -6.869 1.00 37.78 178 VAL A C 1
ATOM 1348 O O . VAL A 1 178 ? 4.384 -29.460 -5.724 1.00 37.78 178 VAL A O 1
ATOM 1351 N N . GLY A 1 179 ? 5.413 -29.660 -7.711 1.00 33.19 179 GLY A N 1
ATOM 1352 C CA . GLY A 1 179 ? 6.306 -30.757 -7.322 1.00 33.19 179 GLY A CA 1
ATOM 1353 C C . GLY A 1 179 ? 7.381 -30.332 -6.301 1.00 33.19 179 GLY A C 1
ATOM 1354 O O . GLY A 1 179 ? 7.692 -29.144 -6.181 1.00 33.19 179 GLY A O 1
ATOM 1355 N N . PRO A 1 180 ? 7.969 -31.280 -5.546 1.00 35.69 180 PRO A N 1
ATOM 1356 C CA . PRO A 1 180 ? 8.901 -30.969 -4.462 1.00 35.69 180 PRO A CA 1
ATOM 1357 C C . PRO A 1 180 ? 10.228 -30.369 -4.971 1.00 35.69 180 PRO A C 1
ATOM 1359 O O . PRO A 1 180 ? 10.684 -30.713 -6.066 1.00 35.69 180 PRO A O 1
ATOM 1362 N N . PRO A 1 181 ? 10.897 -29.501 -4.183 1.00 33.41 181 PRO A N 1
ATOM 1363 C CA . PRO A 1 181 ? 12.123 -28.839 -4.613 1.00 33.41 181 PRO A CA 1
ATOM 1364 C C . PRO A 1 181 ? 13.291 -29.827 -4.727 1.00 33.41 181 PRO A C 1
ATOM 1366 O O . PRO A 1 181 ? 13.606 -30.565 -3.793 1.00 33.41 181 PRO A O 1
ATOM 1369 N N . SER A 1 182 ? 13.971 -29.797 -5.875 1.00 34.34 182 SER A N 1
ATOM 1370 C CA . SER A 1 182 ? 15.255 -30.472 -6.070 1.00 34.34 182 SER A CA 1
ATOM 1371 C C . SER A 1 182 ? 16.352 -29.759 -5.275 1.00 34.34 182 SER A C 1
ATOM 1373 O O . SER A 1 182 ? 16.463 -28.533 -5.296 1.00 34.34 182 SER A O 1
ATOM 1375 N N . SER A 1 183 ? 17.171 -30.534 -4.573 1.00 32.09 183 SER A N 1
ATOM 1376 C CA . SER A 1 183 ? 18.328 -30.078 -3.808 1.00 32.09 183 SER A CA 1
ATOM 1377 C C . SER A 1 183 ? 19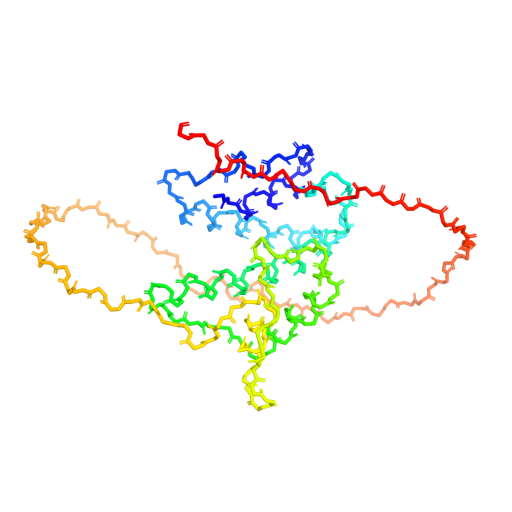.421 -29.520 -4.727 1.00 32.09 183 SER A C 1
ATOM 1379 O O . SER A 1 183 ? 19.979 -30.241 -5.550 1.00 32.09 183 SER A O 1
ATOM 1381 N N . PHE A 1 184 ? 19.777 -28.243 -4.556 1.00 29.91 184 PHE A N 1
ATOM 1382 C CA . PHE A 1 184 ? 20.960 -27.658 -5.189 1.00 29.91 184 PHE A CA 1
ATOM 1383 C C . PHE A 1 184 ? 22.103 -27.494 -4.189 1.00 29.91 184 PHE A C 1
ATOM 1385 O O . PHE A 1 184 ? 21.964 -26.906 -3.117 1.00 29.91 184 PHE A O 1
ATOM 1392 N N . SER A 1 185 ? 23.241 -28.064 -4.578 1.00 27.30 185 SER A N 1
ATOM 1393 C CA . SER A 1 185 ? 24.499 -28.076 -3.845 1.00 27.30 185 SER A CA 1
ATOM 1394 C C . SER A 1 185 ? 25.218 -26.729 -3.965 1.00 27.30 185 SER A C 1
ATOM 1396 O O . SER A 1 185 ? 25.301 -26.133 -5.041 1.00 27.30 185 SER A O 1
ATOM 1398 N N . CYS A 1 186 ? 25.740 -26.250 -2.839 1.00 26.42 186 CYS A N 1
ATOM 1399 C CA . CYS A 1 186 ? 26.411 -24.966 -2.692 1.00 26.42 186 CYS A CA 1
ATOM 1400 C C . CYS A 1 186 ? 27.773 -24.983 -3.402 1.00 26.42 186 CYS A C 1
ATOM 1402 O O . CYS A 1 186 ? 28.675 -25.713 -2.990 1.00 26.42 186 CYS A O 1
ATOM 1404 N N . THR A 1 187 ? 27.947 -24.151 -4.435 1.00 29.66 187 THR A N 1
ATOM 1405 C CA . THR A 1 187 ? 29.277 -23.861 -4.994 1.00 29.66 187 THR A CA 1
ATOM 1406 C C . THR A 1 187 ? 29.611 -22.386 -4.784 1.00 29.66 187 THR A C 1
ATOM 1408 O O . THR A 1 187 ? 28.836 -21.489 -5.100 1.00 29.66 187 THR A O 1
ATOM 1411 N N . ARG A 1 188 ? 30.772 -22.169 -4.170 1.00 28.08 188 ARG A N 1
ATOM 1412 C CA . ARG A 1 188 ? 31.316 -20.922 -3.622 1.00 28.08 188 ARG A CA 1
ATOM 1413 C C . ARG A 1 188 ? 31.589 -19.868 -4.709 1.00 28.08 188 ARG A C 1
ATOM 1415 O O . ARG A 1 188 ? 32.377 -20.127 -5.612 1.00 28.08 188 ARG A O 1
ATOM 1422 N N . ALA A 1 189 ? 31.023 -18.667 -4.574 1.00 31.30 189 ALA A N 1
ATOM 1423 C CA . ALA A 1 189 ? 31.420 -17.488 -5.355 1.00 31.30 189 ALA A CA 1
ATOM 1424 C C . ALA A 1 189 ? 32.635 -16.774 -4.710 1.00 31.30 189 ALA A C 1
ATOM 1426 O O . ALA A 1 189 ? 32.766 -16.800 -3.480 1.00 31.30 189 ALA A O 1
ATOM 1427 N N . PRO A 1 190 ? 33.540 -16.154 -5.496 1.00 28.81 190 PRO A N 1
ATOM 1428 C CA . PRO A 1 190 ? 34.737 -15.501 -4.976 1.00 28.81 190 PRO A CA 1
ATOM 1429 C C . PRO A 1 190 ? 34.440 -14.115 -4.382 1.00 28.81 190 PRO A C 1
ATOM 1431 O O . PRO A 1 190 ? 33.518 -13.412 -4.788 1.00 28.81 190 PRO A O 1
ATOM 1434 N N . SER A 1 191 ? 35.260 -13.732 -3.404 1.00 28.97 191 SER A N 1
ATOM 1435 C CA . SER A 1 191 ? 35.217 -12.463 -2.675 1.00 28.97 191 SER A CA 1
ATOM 1436 C C . SER A 1 191 ? 35.527 -11.257 -3.565 1.00 28.97 191 SER A C 1
ATOM 1438 O O . SER A 1 191 ? 36.554 -11.257 -4.243 1.00 28.97 191 SER A O 1
ATOM 1440 N N . VAL A 1 192 ? 34.729 -10.191 -3.462 1.00 32.72 192 VAL A N 1
ATOM 1441 C CA . VAL A 1 192 ? 35.095 -8.861 -3.971 1.00 32.72 192 VAL A CA 1
ATOM 1442 C C . VAL A 1 192 ? 35.071 -7.854 -2.822 1.00 32.72 192 VAL A C 1
ATOM 1444 O O . VAL A 1 192 ? 34.117 -7.775 -2.049 1.00 32.72 192 VAL A O 1
ATOM 1447 N N . SER A 1 193 ? 36.189 -7.147 -2.691 1.00 27.89 193 SER A N 1
ATOM 1448 C CA . SER A 1 193 ? 36.549 -6.243 -1.602 1.00 27.89 193 SER A CA 1
ATOM 1449 C C . SER A 1 193 ? 35.728 -4.952 -1.557 1.00 27.89 193 SER A C 1
ATOM 1451 O O . SER A 1 193 ? 35.311 -4.411 -2.578 1.00 27.89 193 SER A O 1
ATOM 1453 N N . ARG A 1 194 ? 35.576 -4.432 -0.331 1.00 30.39 194 ARG A N 1
ATOM 1454 C CA . ARG A 1 194 ? 35.046 -3.104 0.017 1.00 30.39 194 ARG A CA 1
ATOM 1455 C C . ARG A 1 194 ? 35.734 -1.968 -0.750 1.00 30.39 194 ARG A C 1
ATOM 1457 O O . ARG A 1 194 ? 36.955 -1.859 -0.715 1.00 30.39 194 ARG A O 1
ATOM 1464 N N . ALA A 1 195 ? 34.928 -1.027 -1.234 1.00 27.92 195 ALA A N 1
ATOM 1465 C CA . ALA A 1 195 ? 35.292 0.382 -1.338 1.00 27.92 195 ALA A CA 1
ATOM 1466 C C . ALA A 1 195 ? 34.151 1.227 -0.749 1.00 27.92 195 ALA A C 1
ATOM 1468 O O . ALA A 1 195 ? 32.976 0.908 -0.915 1.00 27.92 195 ALA A O 1
ATOM 1469 N N . SER A 1 196 ? 34.525 2.249 0.015 1.00 26.56 196 SER A N 1
ATOM 1470 C CA . SER A 1 196 ? 33.664 3.057 0.878 1.00 26.56 196 SER A CA 1
ATOM 1471 C C . SER A 1 196 ? 33.475 4.470 0.312 1.00 26.56 196 SER A C 1
ATOM 1473 O O . SER A 1 196 ? 34.386 5.003 -0.315 1.00 26.56 196 SER A O 1
ATOM 1475 N N . SER A 1 197 ? 32.335 5.075 0.683 1.00 26.14 197 SER A N 1
ATOM 1476 C CA .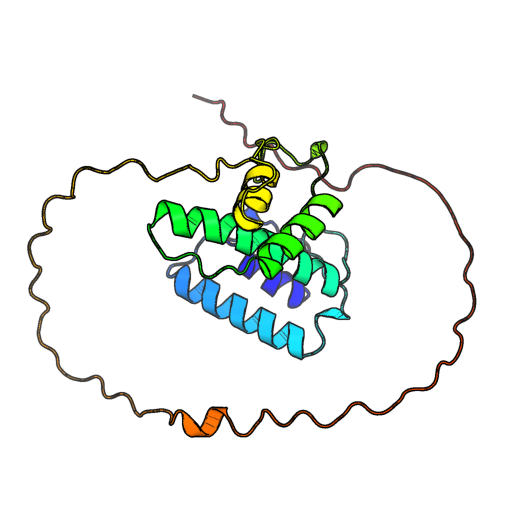 SER A 1 197 ? 32.012 6.516 0.826 1.00 26.14 197 SER A CA 1
ATOM 1477 C C . SER A 1 197 ? 31.932 7.440 -0.406 1.00 26.14 197 SER A C 1
ATOM 1479 O O . SER A 1 197 ? 32.956 7.807 -0.965 1.00 26.14 197 SER A O 1
ATOM 1481 N N . ALA A 1 198 ? 30.715 7.924 -0.722 1.00 26.23 198 ALA A N 1
ATOM 1482 C CA . ALA A 1 198 ? 30.220 9.305 -0.474 1.00 26.23 198 ALA A CA 1
ATOM 1483 C C . ALA A 1 198 ? 28.864 9.532 -1.212 1.00 26.23 198 ALA A C 1
ATOM 1485 O O . ALA A 1 198 ? 28.797 9.339 -2.418 1.00 26.23 198 ALA A O 1
ATOM 1486 N N . THR A 1 199 ? 27.706 9.578 -0.537 1.00 27.30 199 THR A N 1
ATOM 1487 C CA . THR A 1 199 ? 26.918 10.719 0.014 1.00 27.30 199 THR A CA 1
ATOM 1488 C C . THR A 1 199 ? 26.123 11.598 -0.976 1.00 27.30 199 THR A C 1
ATOM 1490 O O . THR A 1 199 ? 26.685 12.231 -1.858 1.00 27.30 199 THR A O 1
ATOM 1493 N N . SER A 1 200 ? 24.822 11.719 -0.651 1.00 28.84 200 SER A N 1
ATOM 1494 C CA . SER A 1 200 ? 23.885 12.839 -0.889 1.00 28.84 200 SER A CA 1
ATOM 1495 C C . SER A 1 200 ? 23.200 12.984 -2.258 1.00 28.84 200 SER A C 1
ATOM 1497 O O . SER A 1 200 ? 23.824 13.369 -3.236 1.00 28.84 200 SER A O 1
ATOM 1499 N N . GLY A 1 201 ? 21.866 12.790 -2.285 1.00 26.56 201 GLY A N 1
ATOM 1500 C CA . GLY A 1 201 ? 21.002 13.375 -3.331 1.00 26.56 201 GLY A CA 1
ATOM 1501 C C . GLY A 1 201 ? 19.779 12.589 -3.834 1.00 26.56 201 GLY A C 1
ATOM 1502 O O . GLY A 1 201 ? 19.199 13.006 -4.825 1.00 26.56 201 GLY A O 1
ATOM 1503 N N . ILE A 1 202 ? 19.377 11.462 -3.232 1.00 37.03 202 ILE A N 1
ATOM 1504 C CA . ILE A 1 202 ? 18.463 10.511 -3.917 1.00 37.03 202 ILE A CA 1
ATOM 1505 C C . ILE A 1 202 ? 16.960 10.825 -3.731 1.00 37.03 202 ILE A C 1
ATOM 1507 O O . ILE A 1 202 ? 16.127 10.265 -4.433 1.00 37.03 202 ILE A O 1
ATOM 1511 N N . TRP A 1 203 ? 16.581 11.746 -2.840 1.00 37.22 203 TRP A N 1
ATOM 1512 C CA . TRP A 1 203 ? 15.171 11.925 -2.475 1.00 37.22 203 TRP A CA 1
ATOM 1513 C C . TRP A 1 203 ? 14.833 13.392 -2.212 1.00 37.22 203 TRP A C 1
ATOM 1515 O O . TRP A 1 203 ? 14.816 13.851 -1.072 1.00 37.22 203 TRP A O 1
ATOM 1525 N N . SER A 1 204 ? 14.576 14.123 -3.291 1.00 24.95 204 SER A N 1
ATOM 1526 C CA . SER A 1 204 ? 14.037 15.480 -3.247 1.00 24.95 204 SER A CA 1
ATOM 1527 C C . SER A 1 204 ? 12.654 15.451 -3.883 1.00 24.95 204 SER A C 1
ATOM 1529 O O . SER A 1 204 ? 12.531 15.190 -5.077 1.00 24.95 204 SER A O 1
ATOM 1531 N N . TRP A 1 205 ? 11.617 15.703 -3.091 1.00 37.00 205 TRP A N 1
ATOM 1532 C CA . TRP A 1 205 ? 10.250 15.851 -3.584 1.00 37.00 205 TRP A CA 1
ATOM 1533 C C . TRP A 1 205 ? 9.986 17.331 -3.889 1.00 37.00 205 TRP A C 1
ATOM 1535 O O . TRP A 1 205 ? 10.324 18.177 -3.055 1.00 37.00 205 TRP A O 1
ATOM 1545 N N . PRO A 1 206 ? 9.406 17.690 -5.047 1.00 25.98 206 PRO A N 1
ATOM 1546 C CA . PRO A 1 206 ? 9.016 19.068 -5.295 1.00 25.98 206 PRO A CA 1
ATOM 1547 C C . PRO A 1 206 ? 7.866 19.443 -4.354 1.00 25.98 206 PRO A C 1
ATOM 1549 O O . PRO A 1 206 ? 6.791 18.848 -4.393 1.00 25.98 206 PRO A O 1
ATOM 1552 N N . ALA A 1 207 ? 8.099 20.439 -3.498 1.00 27.66 207 ALA A N 1
ATOM 1553 C CA . ALA A 1 207 ? 7.043 21.070 -2.723 1.00 27.66 207 ALA A CA 1
ATOM 1554 C C . ALA A 1 207 ? 6.007 21.668 -3.687 1.00 27.66 207 ALA A C 1
ATOM 1556 O O . ALA A 1 207 ? 6.347 22.488 -4.541 1.00 27.66 207 ALA A O 1
ATOM 1557 N N . SER A 1 208 ? 4.740 21.283 -3.552 1.00 35.53 208 SER A N 1
ATOM 1558 C CA . SER A 1 208 ? 3.647 22.022 -4.175 1.00 35.53 208 SER A CA 1
ATOM 1559 C C . SER A 1 208 ? 3.540 23.384 -3.484 1.00 35.53 208 SER A C 1
ATOM 1561 O O . SER A 1 208 ? 3.141 23.457 -2.321 1.00 35.53 208 SER A O 1
ATOM 1563 N N . ASP A 1 209 ? 3.932 24.451 -4.185 1.00 27.70 209 ASP A N 1
ATOM 1564 C CA . ASP A 1 209 ? 3.766 25.841 -3.751 1.00 27.70 209 ASP A CA 1
ATOM 1565 C C . ASP A 1 209 ? 2.267 26.160 -3.644 1.00 27.70 209 ASP A C 1
ATOM 1567 O O . ASP A 1 209 ? 1.618 26.573 -4.602 1.00 27.70 209 ASP A O 1
ATOM 1571 N N . SER A 1 210 ? 1.682 25.935 -2.467 1.00 33.84 210 SER A N 1
ATOM 1572 C CA . SER A 1 210 ? 0.313 26.337 -2.147 1.00 33.84 210 SER A CA 1
ATOM 1573 C C . SER A 1 210 ? 0.264 27.786 -1.648 1.00 33.84 210 SER A C 1
ATOM 1575 O O . SER A 1 210 ? -0.365 28.077 -0.629 1.00 33.84 210 SER A O 1
ATOM 1577 N N . ARG A 1 211 ? 0.945 28.705 -2.346 1.00 30.83 211 ARG A N 1
ATOM 1578 C CA . ARG A 1 211 ? 0.800 30.155 -2.169 1.00 30.83 211 ARG A CA 1
ATOM 1579 C C . ARG A 1 211 ? 0.923 30.900 -3.499 1.00 30.83 211 ARG A C 1
ATOM 1581 O O . ARG A 1 211 ? 1.996 31.343 -3.894 1.00 30.83 211 ARG A O 1
ATOM 1588 N N . ARG A 1 212 ? -0.232 31.136 -4.122 1.00 32.41 212 ARG A N 1
ATOM 1589 C CA . ARG A 1 212 ? -0.572 32.413 -4.767 1.00 32.41 212 ARG A CA 1
ATOM 1590 C C . ARG A 1 212 ? -2.086 32.484 -4.988 1.00 32.41 212 ARG A C 1
ATOM 1592 O O . ARG A 1 212 ? -2.626 31.825 -5.871 1.00 32.41 212 ARG A O 1
ATOM 1599 N N . GLN A 1 213 ? -2.738 33.215 -4.082 1.00 35.22 213 GLN A N 1
ATOM 1600 C CA . GLN A 1 213 ? -3.856 34.096 -4.426 1.00 35.22 213 GLN A CA 1
ATOM 1601 C C . GLN A 1 213 ? -3.290 35.303 -5.177 1.00 35.22 213 GLN A C 1
ATOM 1603 O O . GLN A 1 213 ? -2.106 35.631 -4.912 1.00 35.22 213 GLN A O 1
#

Sequence (213 aa):
MSWVRLFDAAFEGRTGLDPATFGPGPDPAADFAAAAASLVRRWRDGGAEVAVSVTGSPLPGAFVYRMMIGEYLVHGWDLGVATGQPLPFTEEQARYARALLSTILRPEFRGQAFGEDVPVPLDASELDRLIGFAGRDPAWTPPTAPAPPRAPTRRLVDRRGWSARGVDPGELAADLEVGPPSSFSCTRAPSVSRASSATSGIWSWPASDSRRQ

Organism: NCBI:txid2716812

Foldseek 3Di:
DQLLVLLLCQLVVDAPDDPVVPDQDPDNVVVNVVSVVSLVVCVVVCQQQDWTHSQHDTDRSVLVVLQVLLVCLQVVLVVCQQVVHDRPDDLVSLQSSQVSCVVVVDPVNEPPQAHPQADDDPPDGSSCNSNSRSVHHPPDHHPPDDDPDPDPPPPDPDDDDDDDPDDDPVVVPPPPPDDDDDDDDDDDDDDDDDDDDDDDDRDDDDDDPPDDD